Protein AF-A0A4S4KFR0-F1 (afdb_monomer_lite)

Foldseek 3Di:
DDDCDLLNQLLVCLVVVHQRPDPVNCQLQLVVVLPDPVSSVLSSVLVNCCCVVVVQDSVNCVVCSVVVNNLVVSCVSLVVDPPVPSDDSVVVCVVQVVSRDVVDDRDDPCRVLQVLLLVLCVLLPHDNPDGVVRSVVVLVPDDPLLNLLSVQSSQLSVLHGDDLVDPNCQQQQVLLDDPVCRSLSSVLVSVLPVQDHSVVCSVCQVVLNVQVSSVVSPNNVSCVVRPCSNVRSNCPPPDDQVLSVLSSVLRDPDPDDDPPVCVCQLFQVVLDPDVVLVVVSSVLLVQLVVLVVQNDSVVCSVCSQAQNNLVRSCVRRVCCVVPVPSNNSRRGHCPPPPDD

Radius of gyration: 22.17 Å; chains: 1; bounding box: 57×52×54 Å

Secondary structure (DSSP, 8-state):
-----HHHHHHHHHHHTS----HHHHHHTTTTTS-SHHHHHHHHHHHHIIIIIS---HHHHHHHHHTT-HHHHHHHHHHTS-GGGSTTHHHHHHH-GGGT-TTSPPPPHHHHHHHHHHHHHHHTT--TT--HHHHHHHHTTS-HHHHHHHHHHHHHHTT----TTSTTTTTTTGGGS-HHHHHHHHHHHHHHHTTS-HHHHHHHHHTT-HHHHHHHTT-HHHHHTSTTHHHHHTTTTT---HHHHHHHHHH-SSS-S---HHHHHHSSGGG-SSHHHHHHHHHHHHHHHH-TTT--HHHHHHHHHTT-HHHHHHHH-GGGGGSHHHHHHHT--SPSPPP-

Sequence (340 aa):
MHRVSQAHHLTRAVYRDLLPQDQQTLSDYGFTKALTAENQGKLFGLYVGLIKFHDIKPHILHEWRIDGTLVRHIKETYEAIPEGSRGGYYPWFLENQYVLDSSLKPPSPEDYIDTHQRRAWTFIGGSETDTVERIIAQVKTWPENKARCYELYGLLLARWHPSPEHDLWLPFGFCVTSEVSEKRLGGLYMNLIRKCTFEEFHTAFEESKLIALMDSKGFRQERLGFSDLESVLKTSPHRRFSVWILKQLVYSEERGPGRTRSVFADYGFMNCADEMERADLKRVYKEYFETWSLGEPLKLHEACIKGKIYEHVSGVVKRLKKDVNKYKRLMKNMYPLPDL

Structure (mmCIF, N/CA/C/O backbone):
data_AF-A0A4S4KFR0-F1
#
_entry.id   AF-A0A4S4KFR0-F1
#
loop_
_atom_site.group_PDB
_atom_site.id
_atom_site.type_symbol
_atom_site.label_atom_id
_atom_site.label_alt_id
_atom_site.label_comp_id
_atom_site.label_asym_id
_atom_site.label_entity_id
_atom_site.label_seq_id
_atom_site.pdbx_PDB_ins_code
_atom_site.Cartn_x
_atom_site.Cartn_y
_atom_site.Cartn_z
_atom_site.occupancy
_atom_site.B_iso_or_equiv
_atom_site.auth_seq_id
_atom_site.auth_comp_id
_atom_site.auth_asym_id
_atom_site.auth_atom_id
_atom_site.pdbx_PDB_model_num
ATOM 1 N N . MET A 1 1 ? 20.665 -26.688 30.083 1.00 33.97 1 MET A N 1
ATOM 2 C CA . MET A 1 1 ? 20.546 -25.229 29.868 1.00 33.97 1 MET A CA 1
ATOM 3 C C . MET A 1 1 ? 20.610 -24.990 28.359 1.00 33.97 1 MET A C 1
ATOM 5 O O . MET A 1 1 ? 21.699 -24.928 27.807 1.00 33.97 1 MET A O 1
ATOM 9 N N . HIS A 1 2 ? 19.474 -25.021 27.651 1.00 40.97 2 HIS A N 1
ATOM 10 C CA . HIS A 1 2 ? 19.477 -24.849 26.192 1.00 40.97 2 HIS A CA 1
ATOM 11 C C . HIS A 1 2 ? 19.793 -23.387 25.865 1.00 40.97 2 HIS A C 1
ATOM 13 O O . HIS A 1 2 ? 19.013 -22.501 26.207 1.00 40.97 2 HIS A O 1
ATOM 19 N N . ARG A 1 3 ? 20.952 -23.126 25.244 1.00 48.72 3 ARG A N 1
ATOM 20 C CA . ARG A 1 3 ? 21.248 -21.815 24.655 1.00 48.72 3 ARG A CA 1
ATOM 21 C C . ARG A 1 3 ? 20.162 -21.519 23.622 1.00 48.72 3 ARG A C 1
ATOM 23 O O . ARG A 1 3 ? 20.026 -22.250 22.646 1.00 48.72 3 ARG A O 1
ATOM 30 N N . VAL A 1 4 ? 19.381 -20.472 23.865 1.00 61.59 4 VAL A N 1
ATOM 31 C CA . VAL A 1 4 ? 18.446 -19.919 22.883 1.00 61.59 4 VAL A CA 1
ATOM 32 C C . VAL A 1 4 ? 19.291 -19.447 21.699 1.00 61.59 4 VAL A C 1
ATOM 34 O O . VAL A 1 4 ? 20.153 -18.592 21.871 1.00 61.59 4 VAL A O 1
ATOM 37 N N . SER A 1 5 ? 19.127 -20.070 20.530 1.00 75.81 5 SER A N 1
ATOM 38 C CA . SER A 1 5 ? 19.869 -19.679 19.323 1.00 75.81 5 SER A CA 1
ATOM 39 C C . SER A 1 5 ? 19.197 -18.494 18.626 1.00 75.81 5 SER A C 1
ATOM 41 O O . SER A 1 5 ? 18.010 -18.238 18.829 1.00 75.81 5 SER A O 1
ATOM 43 N N . GLN A 1 6 ? 19.909 -17.823 17.722 1.00 83.19 6 GLN A N 1
ATOM 44 C CA . GLN A 1 6 ? 19.360 -16.673 16.985 1.00 83.19 6 GLN A CA 1
ATOM 45 C C . GLN A 1 6 ? 18.187 -17.057 16.074 1.00 83.19 6 GLN A C 1
ATOM 47 O O . GLN A 1 6 ? 17.267 -16.272 15.854 1.00 83.19 6 GLN A O 1
ATOM 52 N N . ALA A 1 7 ? 18.117 -18.327 15.661 1.00 86.44 7 ALA A N 1
ATOM 53 C CA . ALA A 1 7 ? 16.936 -18.872 14.995 1.00 86.44 7 ALA A CA 1
ATOM 54 C C . ALA A 1 7 ? 15.679 -18.842 15.882 1.00 86.44 7 ALA A C 1
ATOM 56 O O . ALA A 1 7 ? 14.571 -18.668 15.378 1.00 86.44 7 ALA A O 1
ATOM 57 N N . HIS A 1 8 ? 15.822 -19.004 17.204 1.00 88.62 8 HIS A N 1
ATOM 58 C CA . HIS A 1 8 ? 14.694 -18.925 18.136 1.00 88.62 8 HIS A CA 1
ATOM 59 C C . HIS A 1 8 ? 14.193 -17.485 18.280 1.00 88.62 8 HIS A C 1
ATOM 61 O O . HIS A 1 8 ? 12.986 -17.275 18.392 1.00 88.62 8 HIS A O 1
ATOM 67 N N . HIS A 1 9 ? 15.091 -16.497 18.233 1.00 87.56 9 HIS A N 1
ATOM 68 C CA . HIS A 1 9 ? 14.719 -15.083 18.201 1.00 87.56 9 HIS A CA 1
ATOM 69 C C . HIS A 1 9 ? 13.944 -14.740 16.924 1.00 87.56 9 HIS A C 1
ATOM 71 O O . HIS A 1 9 ? 12.863 -14.158 17.020 1.00 87.56 9 HIS A O 1
ATOM 77 N N . LEU A 1 10 ? 14.424 -15.189 15.758 1.00 92.12 10 LEU A N 1
ATOM 78 C CA . LEU A 1 10 ? 13.710 -15.043 14.485 1.00 92.12 10 LEU A CA 1
ATOM 79 C C . LEU A 1 10 ? 12.349 -15.749 14.505 1.00 92.12 10 LEU A C 1
ATOM 81 O O . LEU A 1 10 ? 11.333 -15.152 14.167 1.00 92.12 10 LEU A O 1
ATOM 85 N N . THR A 1 11 ? 12.299 -16.993 14.980 1.00 91.75 11 THR A N 1
ATOM 86 C CA . THR A 1 11 ? 11.051 -17.766 15.080 1.00 91.75 11 THR A CA 1
ATOM 87 C C . THR A 1 11 ? 10.037 -17.075 15.988 1.00 91.75 11 THR A C 1
ATOM 89 O O . THR A 1 11 ? 8.861 -16.957 15.649 1.00 91.75 11 THR A O 1
ATOM 92 N N . ARG A 1 12 ? 10.483 -16.547 17.133 1.00 89.00 12 ARG A N 1
ATOM 93 C CA . ARG A 1 12 ? 9.633 -15.764 18.034 1.00 89.00 12 ARG A CA 1
ATOM 94 C C . ARG A 1 12 ? 9.117 -14.487 17.368 1.00 89.00 12 ARG A C 1
ATOM 96 O O . ARG A 1 12 ? 7.964 -14.135 17.603 1.00 89.00 12 ARG A O 1
ATOM 103 N N . ALA A 1 13 ? 9.949 -13.802 16.587 1.00 82.44 13 ALA A N 1
ATOM 104 C CA . ALA A 1 13 ? 9.565 -12.616 15.825 1.00 82.44 13 ALA A CA 1
ATOM 105 C C . ALA A 1 13 ? 8.480 -12.966 14.787 1.00 82.44 13 ALA A C 1
ATOM 107 O O . ALA A 1 13 ? 7.400 -12.380 14.800 1.00 82.44 13 ALA A O 1
ATOM 108 N N . VAL A 1 14 ? 8.689 -14.048 14.028 1.00 89.12 14 VAL A N 1
ATOM 109 C CA . VAL A 1 14 ? 7.722 -14.616 13.076 1.00 89.12 14 VAL A CA 1
ATOM 110 C C . VAL A 1 14 ? 6.375 -14.922 13.734 1.00 89.12 14 VAL A C 1
ATOM 112 O O . VAL A 1 14 ? 5.336 -14.480 13.245 1.00 89.12 14 VAL A O 1
ATOM 115 N N . TYR A 1 15 ? 6.344 -15.629 14.868 1.00 85.38 15 TYR A N 1
ATOM 116 C CA . TYR A 1 15 ? 5.082 -15.928 15.563 1.00 85.38 15 TYR A CA 1
ATOM 117 C C . TYR A 1 15 ? 4.386 -14.695 16.144 1.00 85.38 15 TYR A C 1
ATOM 119 O O . TYR A 1 15 ? 3.170 -14.715 16.317 1.00 85.38 15 TYR A O 1
ATOM 127 N N . ARG A 1 16 ? 5.137 -13.630 16.433 1.00 79.69 16 ARG A N 1
ATOM 128 C CA . ARG A 1 16 ? 4.598 -12.352 16.914 1.00 79.69 16 ARG A CA 1
ATOM 129 C C . ARG A 1 16 ? 4.199 -11.397 15.800 1.00 79.69 16 ARG A C 1
ATOM 131 O O . ARG A 1 16 ? 3.616 -10.371 16.130 1.00 79.69 16 ARG A O 1
ATOM 138 N N . ASP A 1 17 ? 4.490 -11.746 14.549 1.00 79.62 17 ASP A N 1
ATOM 139 C CA . ASP A 1 17 ? 4.227 -10.897 13.389 1.00 79.62 17 ASP A CA 1
ATOM 140 C C . ASP A 1 17 ? 4.907 -9.523 13.524 1.00 79.62 17 ASP A C 1
ATOM 142 O O . ASP A 1 17 ? 4.283 -8.477 13.386 1.00 79.62 17 ASP A O 1
ATOM 146 N N . LEU A 1 18 ?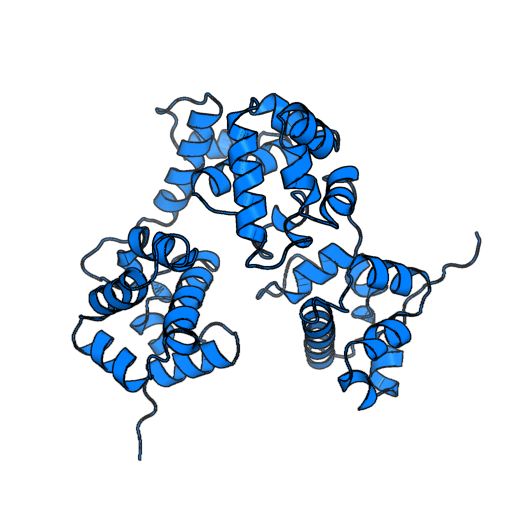 6.182 -9.547 13.921 1.00 78.31 18 LEU A N 1
ATOM 147 C CA . LEU A 1 18 ? 7.028 -8.368 14.098 1.00 78.31 18 LEU A CA 1
ATOM 148 C C . LEU A 1 18 ? 8.427 -8.672 13.573 1.00 78.31 18 LEU A C 1
ATOM 150 O O . LEU A 1 18 ? 8.929 -9.774 13.815 1.00 78.31 18 LEU A O 1
ATOM 154 N N . LEU A 1 19 ? 9.090 -7.689 12.959 1.00 76.25 19 LEU A N 1
ATOM 155 C CA . LEU A 1 19 ? 10.503 -7.806 12.600 1.00 76.25 19 LEU A CA 1
ATOM 156 C C . LEU A 1 19 ? 11.384 -8.164 13.819 1.00 76.25 19 LEU A C 1
ATOM 158 O O . LEU A 1 19 ? 11.122 -7.725 14.950 1.00 76.25 19 LEU A O 1
ATOM 162 N N . PRO A 1 20 ? 12.443 -8.976 13.628 1.00 84.19 20 PRO A N 1
ATOM 163 C CA . PRO A 1 20 ? 13.379 -9.295 14.699 1.00 84.19 20 PRO A CA 1
ATOM 164 C C . PRO A 1 20 ? 14.128 -8.038 15.162 1.00 84.19 20 PRO A C 1
ATOM 166 O O . PRO A 1 20 ? 14.566 -7.228 14.358 1.00 84.19 20 PRO A O 1
ATOM 169 N N . GLN A 1 21 ? 14.302 -7.893 16.476 1.00 80.62 21 GLN A N 1
ATOM 170 C CA . GLN A 1 21 ? 15.013 -6.752 17.080 1.00 80.62 21 GLN A CA 1
ATOM 171 C C . GLN A 1 21 ? 16.427 -7.110 17.556 1.00 80.62 21 GLN A C 1
ATOM 173 O O . GLN A 1 21 ? 17.217 -6.231 17.884 1.00 80.62 21 GLN A O 1
ATOM 178 N N . ASP A 1 22 ? 16.738 -8.404 17.643 1.00 85.06 22 ASP A N 1
ATOM 179 C CA . ASP A 1 22 ? 18.047 -8.871 18.086 1.00 85.06 22 ASP A CA 1
ATOM 180 C C . ASP A 1 22 ? 19.095 -8.641 16.989 1.00 85.06 22 ASP A C 1
ATOM 182 O O . ASP A 1 22 ? 18.954 -9.137 15.870 1.00 85.06 22 ASP A O 1
ATOM 186 N N . GLN A 1 23 ? 20.158 -7.904 17.317 1.00 79.75 23 GLN A N 1
ATOM 187 C CA . GLN A 1 23 ? 21.152 -7.456 16.339 1.00 79.75 23 GLN A CA 1
ATOM 188 C C . GLN A 1 23 ? 21.903 -8.619 15.682 1.00 79.75 23 GLN A C 1
ATOM 190 O O . GLN A 1 23 ? 22.207 -8.573 14.488 1.00 79.75 23 GLN A O 1
ATOM 195 N N . GLN A 1 24 ? 22.183 -9.679 16.444 1.00 85.75 24 GLN A N 1
ATOM 196 C CA . GLN A 1 24 ? 22.861 -10.851 15.905 1.00 85.75 24 GLN A CA 1
ATOM 197 C C . GLN A 1 24 ? 21.935 -11.621 14.961 1.00 85.75 24 GLN A C 1
ATOM 199 O O . GLN A 1 24 ? 22.364 -12.026 13.889 1.00 85.75 24 GLN A O 1
ATOM 204 N N . THR A 1 25 ? 20.655 -11.753 15.311 1.00 90.12 25 THR A N 1
ATOM 205 C CA . THR A 1 25 ? 19.617 -12.339 14.453 1.00 90.12 25 THR A CA 1
ATOM 206 C C . THR A 1 25 ? 19.460 -11.555 13.153 1.00 90.12 25 THR A C 1
ATOM 208 O O . THR A 1 25 ? 19.415 -12.155 12.081 1.00 90.12 25 THR A O 1
ATOM 211 N N . LEU A 1 26 ? 19.423 -10.221 13.233 1.00 84.38 26 LEU A N 1
ATOM 212 C CA . LEU A 1 26 ? 19.351 -9.349 12.061 1.00 84.38 26 LEU A CA 1
ATOM 213 C C . LEU A 1 26 ? 20.538 -9.578 11.114 1.00 84.38 26 LEU A C 1
ATOM 215 O O . LEU A 1 26 ? 20.356 -9.656 9.901 1.00 84.38 26 LEU A O 1
ATOM 219 N N . SER A 1 27 ? 21.745 -9.718 11.663 1.00 86.88 27 SER A N 1
ATOM 220 C CA . SER A 1 27 ? 22.955 -9.978 10.879 1.00 86.88 27 SER A CA 1
ATOM 221 C C . SER A 1 27 ? 22.984 -11.394 10.294 1.00 86.88 27 SER A C 1
ATOM 223 O O . SER A 1 27 ? 23.152 -11.575 9.089 1.00 86.88 27 SER A O 1
ATOM 225 N N . ASP A 1 28 ? 22.764 -12.406 11.138 1.00 90.44 28 ASP A N 1
ATOM 226 C CA . ASP A 1 28 ? 22.909 -13.823 10.793 1.00 90.44 28 ASP A CA 1
ATOM 227 C C . ASP A 1 28 ? 21.919 -14.296 9.732 1.00 90.44 28 ASP A C 1
ATOM 229 O O . ASP A 1 28 ? 22.232 -15.226 8.990 1.00 90.44 28 ASP A O 1
ATOM 233 N N . TYR A 1 29 ? 20.745 -13.665 9.677 1.00 93.69 29 TYR A N 1
ATOM 234 C CA . TYR A 1 29 ? 19.660 -14.015 8.764 1.00 93.69 29 TYR A CA 1
ATOM 235 C C . TYR A 1 29 ? 19.428 -12.970 7.672 1.00 93.69 29 TYR A C 1
ATOM 237 O O . TYR A 1 29 ? 18.390 -13.010 7.017 1.00 93.69 29 TYR A O 1
ATOM 245 N N . GLY A 1 30 ? 20.391 -12.071 7.446 1.00 90.88 30 GLY A N 1
ATOM 246 C CA . GLY A 1 30 ? 20.455 -11.238 6.243 1.00 90.88 30 GLY A CA 1
ATOM 247 C C . GLY A 1 30 ? 19.675 -9.927 6.273 1.00 90.88 30 GLY A C 1
ATOM 248 O O . GLY A 1 30 ? 19.715 -9.181 5.298 1.00 90.88 30 GLY A O 1
ATOM 249 N N . PHE A 1 31 ? 19.005 -9.591 7.376 1.00 85.62 31 PHE A N 1
ATOM 250 C CA . PHE A 1 31 ? 18.229 -8.350 7.491 1.00 85.62 31 PHE A CA 1
ATOM 251 C C . PHE A 1 31 ? 19.104 -7.097 7.428 1.00 85.62 31 PHE A C 1
ATOM 253 O O . PHE A 1 31 ? 18.686 -6.088 6.871 1.00 85.62 31 PHE A O 1
ATOM 260 N N . THR A 1 32 ? 20.341 -7.157 7.931 1.00 83.75 32 THR A N 1
ATOM 261 C CA . THR A 1 32 ? 21.300 -6.045 7.793 1.00 83.75 32 THR A CA 1
ATOM 262 C C . THR A 1 32 ? 21.734 -5.818 6.345 1.00 83.75 32 THR A C 1
ATOM 264 O O . THR A 1 32 ? 22.078 -4.698 5.978 1.00 83.75 32 THR A O 1
ATOM 267 N N . LYS A 1 33 ? 21.704 -6.867 5.515 1.00 84.00 33 LYS A N 1
ATOM 268 C CA . LYS A 1 33 ? 22.015 -6.807 4.080 1.00 84.00 33 LYS A CA 1
ATOM 269 C C . LYS A 1 33 ? 20.786 -6.493 3.225 1.00 84.00 33 LYS A C 1
ATOM 271 O O . LYS A 1 33 ? 20.928 -6.116 2.067 1.00 84.00 33 LYS A O 1
ATOM 276 N N . ALA A 1 34 ? 19.585 -6.627 3.779 1.00 80.88 34 ALA A N 1
ATOM 277 C CA . ALA A 1 34 ? 18.342 -6.181 3.172 1.00 80.88 34 ALA A CA 1
ATOM 278 C C . ALA A 1 34 ? 18.211 -4.657 3.365 1.00 80.88 34 ALA A C 1
ATOM 280 O O . ALA A 1 34 ? 17.591 -4.179 4.304 1.00 80.88 34 ALA A O 1
ATOM 281 N N . LEU A 1 35 ? 18.867 -3.901 2.484 1.00 71.06 35 LEU A N 1
ATOM 282 C CA . LEU A 1 35 ? 19.205 -2.469 2.592 1.00 71.06 35 LEU A CA 1
ATOM 283 C C . LEU A 1 35 ? 18.053 -1.483 2.884 1.00 71.06 35 LEU A C 1
ATOM 285 O O . LEU A 1 35 ? 18.318 -0.333 3.223 1.00 71.06 35 LEU A O 1
ATOM 289 N N . THR A 1 36 ? 16.792 -1.892 2.737 1.00 67.19 36 THR A N 1
ATOM 290 C CA . THR A 1 36 ? 15.606 -1.047 2.950 1.00 67.19 36 THR A CA 1
ATOM 291 C C . THR A 1 36 ? 14.627 -1.735 3.897 1.00 67.19 36 THR A C 1
ATOM 293 O O . THR A 1 36 ? 14.580 -2.965 3.950 1.00 67.19 36 THR A O 1
ATOM 296 N N . ALA A 1 37 ? 13.801 -0.962 4.611 1.00 63.34 37 ALA A N 1
ATOM 297 C CA . ALA A 1 37 ? 12.739 -1.511 5.464 1.00 63.34 37 ALA A CA 1
ATOM 298 C C . ALA A 1 37 ? 11.798 -2.444 4.677 1.00 63.34 37 ALA A C 1
ATOM 300 O O . ALA A 1 37 ? 11.399 -3.501 5.160 1.00 63.34 37 ALA A O 1
ATOM 301 N N . GLU A 1 38 ? 11.527 -2.109 3.414 1.00 65.88 38 GLU A N 1
ATOM 302 C CA . GLU A 1 38 ? 10.761 -2.957 2.503 1.00 65.88 38 GLU A CA 1
ATOM 303 C C . GLU A 1 38 ? 11.454 -4.306 2.235 1.00 65.88 38 GLU A C 1
ATOM 305 O O . GLU A 1 38 ? 10.825 -5.359 2.348 1.00 65.88 38 GLU A O 1
ATOM 310 N N . ASN A 1 39 ? 12.752 -4.303 1.913 1.00 77.06 39 ASN A N 1
ATOM 311 C CA . ASN A 1 39 ? 13.518 -5.531 1.689 1.00 77.06 39 ASN A CA 1
ATOM 312 C C . ASN A 1 39 ? 13.616 -6.374 2.970 1.00 77.06 39 ASN A C 1
ATOM 314 O O . ASN A 1 39 ? 13.563 -7.602 2.901 1.00 77.06 39 ASN A O 1
ATOM 318 N N . GLN A 1 40 ? 13.704 -5.736 4.141 1.00 82.62 40 GLN A N 1
ATOM 319 C CA . GLN A 1 40 ? 13.628 -6.426 5.432 1.00 82.62 40 GLN A CA 1
ATOM 320 C C . GLN A 1 40 ? 12.264 -7.090 5.625 1.00 82.62 40 GLN A C 1
ATOM 322 O O . GLN A 1 40 ? 12.214 -8.255 6.016 1.00 82.62 40 GLN A O 1
ATOM 327 N N . GLY A 1 41 ? 11.171 -6.403 5.283 1.00 77.50 41 GLY A N 1
ATOM 328 C CA . GLY A 1 41 ? 9.820 -6.964 5.296 1.00 77.50 41 GLY A CA 1
ATOM 329 C C . GLY A 1 41 ? 9.654 -8.150 4.338 1.00 77.50 41 GLY A C 1
ATOM 330 O O . GLY A 1 41 ? 9.090 -9.175 4.715 1.00 77.50 41 GLY A O 1
ATOM 331 N N . LYS A 1 42 ? 10.212 -8.078 3.122 1.00 81.88 42 LYS A N 1
ATOM 332 C CA . LYS A 1 42 ? 10.172 -9.192 2.152 1.00 81.88 42 LYS A CA 1
ATOM 333 C C . LYS A 1 42 ? 10.966 -10.404 2.621 1.00 81.88 42 LYS A C 1
ATOM 335 O O . LYS A 1 42 ? 10.480 -11.533 2.528 1.00 81.88 42 LYS A O 1
ATOM 340 N N . LEU A 1 43 ? 12.153 -10.171 3.176 1.00 92.69 43 LEU A N 1
ATOM 341 C CA . LEU A 1 43 ? 12.959 -11.215 3.797 1.00 92.69 43 LEU A CA 1
ATOM 342 C C . LEU A 1 43 ? 12.244 -11.824 5.011 1.00 92.69 43 LEU A C 1
ATOM 344 O O . LEU A 1 43 ? 12.259 -13.040 5.194 1.00 92.69 43 LEU A O 1
ATOM 348 N N . PHE A 1 44 ? 11.550 -11.008 5.806 1.00 90.44 44 PH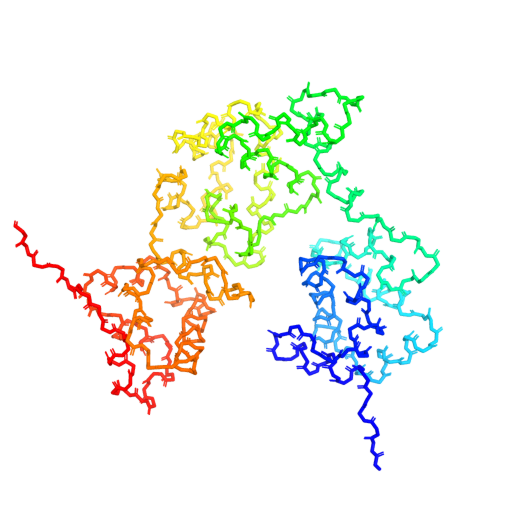E A N 1
ATOM 349 C CA . PHE A 1 44 ? 10.722 -11.492 6.905 1.00 90.44 44 PHE A CA 1
ATOM 350 C C . PHE A 1 44 ? 9.576 -12.374 6.410 1.00 90.44 44 PHE A C 1
ATOM 352 O O . PHE A 1 44 ? 9.406 -13.477 6.923 1.00 90.44 44 PHE A O 1
ATOM 359 N N . GLY A 1 45 ? 8.845 -11.947 5.376 1.00 82.50 45 GLY A N 1
ATOM 360 C CA . GLY A 1 45 ? 7.778 -12.731 4.749 1.00 82.50 45 GLY A CA 1
ATOM 361 C C . GLY A 1 45 ? 8.256 -14.091 4.227 1.00 82.50 45 GLY A C 1
ATOM 362 O O . GLY A 1 45 ? 7.560 -15.098 4.379 1.00 82.50 45 GLY A O 1
ATOM 363 N N . LEU A 1 46 ? 9.481 -14.158 3.693 1.00 91.88 46 LEU A N 1
ATOM 364 C CA . LEU A 1 46 ? 10.135 -15.418 3.323 1.00 91.88 46 LEU A CA 1
ATOM 365 C C . LEU A 1 46 ? 10.328 -16.334 4.547 1.00 91.88 46 LEU A C 1
ATOM 367 O O . LEU A 1 46 ? 9.950 -17.505 4.521 1.00 91.88 46 LEU A O 1
ATOM 371 N N . TYR A 1 47 ? 10.851 -15.806 5.657 1.00 95.38 47 TYR A N 1
ATOM 372 C CA . TYR A 1 47 ? 11.012 -16.586 6.890 1.00 95.38 47 TYR A CA 1
ATOM 373 C C . TYR A 1 47 ? 9.682 -16.983 7.536 1.00 95.38 47 TYR A C 1
ATOM 375 O O . TYR A 1 47 ? 9.580 -18.082 8.082 1.00 95.38 47 TYR A O 1
ATOM 383 N N . VAL A 1 48 ? 8.649 -16.140 7.443 1.00 86.62 48 VAL A N 1
ATOM 384 C CA . VAL A 1 48 ? 7.281 -16.486 7.850 1.00 86.62 48 VAL A CA 1
ATOM 385 C C . VAL A 1 48 ? 6.794 -17.709 7.069 1.00 86.62 48 VAL A C 1
ATOM 387 O O . VAL A 1 48 ? 6.284 -18.647 7.681 1.00 86.62 48 VAL A O 1
ATOM 390 N N . GLY A 1 49 ? 7.009 -17.733 5.750 1.00 84.38 49 GLY A N 1
ATOM 391 C CA . GLY A 1 49 ? 6.742 -18.885 4.886 1.00 84.38 49 GLY A CA 1
ATOM 392 C C . GLY A 1 49 ? 7.405 -20.167 5.386 1.00 84.38 49 GLY A C 1
ATOM 393 O O . GLY A 1 49 ? 6.723 -21.143 5.699 1.00 84.38 49 GLY A O 1
ATOM 394 N N . LEU A 1 50 ? 8.729 -20.146 5.534 1.00 94.06 50 LEU A N 1
ATOM 395 C CA . LEU A 1 50 ? 9.509 -21.307 5.979 1.00 94.06 50 LEU A CA 1
ATOM 396 C C . LEU A 1 50 ? 9.064 -21.822 7.355 1.00 94.06 50 LEU A C 1
ATOM 398 O O . LEU A 1 50 ? 8.846 -23.016 7.540 1.00 94.06 50 LEU A O 1
ATOM 402 N N . ILE A 1 51 ? 8.914 -20.925 8.329 1.00 94.12 51 ILE A N 1
ATOM 403 C CA . ILE A 1 51 ? 8.708 -21.304 9.730 1.00 94.12 51 ILE A CA 1
ATOM 404 C C . ILE A 1 51 ? 7.246 -21.652 10.022 1.00 94.12 51 ILE A C 1
ATOM 406 O O . ILE A 1 51 ? 6.990 -22.637 10.709 1.00 94.12 51 ILE A O 1
ATOM 410 N N . LYS A 1 52 ? 6.277 -20.855 9.546 1.00 86.31 52 LYS A N 1
ATOM 411 C CA . LYS A 1 52 ? 4.853 -21.091 9.850 1.00 86.31 52 LYS A CA 1
ATOM 412 C C . LYS A 1 52 ? 4.197 -22.064 8.884 1.00 86.31 52 LYS A C 1
ATOM 414 O O . LYS A 1 52 ? 3.376 -22.864 9.315 1.00 86.31 52 LYS A O 1
ATOM 419 N N . PHE A 1 53 ? 4.508 -21.968 7.592 1.00 79.50 53 PHE A N 1
ATOM 420 C CA . PHE A 1 53 ? 3.779 -22.708 6.559 1.00 79.50 53 PHE A CA 1
ATOM 421 C C . PHE A 1 53 ? 4.487 -23.998 6.139 1.00 79.50 53 PHE A C 1
ATOM 423 O O . PHE A 1 53 ? 3.812 -24.963 5.793 1.00 79.50 53 PHE A O 1
ATOM 430 N N . HIS A 1 54 ? 5.818 -24.046 6.235 1.00 88.62 54 HIS A N 1
ATOM 431 C CA . HIS A 1 54 ? 6.614 -25.256 5.981 1.00 88.62 54 HIS A CA 1
ATOM 432 C C . HIS A 1 54 ? 7.154 -25.920 7.256 1.00 88.62 54 HIS A C 1
ATOM 434 O O . HIS A 1 54 ? 7.917 -26.877 7.173 1.00 88.62 54 HIS A O 1
ATOM 440 N N . ASP A 1 55 ? 6.741 -25.427 8.427 1.00 90.19 55 ASP A N 1
ATOM 441 C CA . ASP A 1 55 ? 7.067 -25.960 9.756 1.00 90.19 55 ASP A CA 1
ATOM 442 C C . ASP A 1 55 ? 8.573 -26.180 10.018 1.00 90.19 55 ASP A C 1
ATOM 444 O O . ASP A 1 55 ? 8.976 -27.041 10.810 1.00 90.19 55 ASP A O 1
ATOM 448 N N . ILE A 1 56 ? 9.432 -25.379 9.374 1.00 94.88 56 ILE A N 1
ATOM 449 C CA . ILE A 1 56 ? 10.878 -25.451 9.580 1.00 94.88 56 ILE A CA 1
ATOM 450 C C . ILE A 1 56 ? 11.207 -24.998 11.003 1.00 94.88 56 ILE A C 1
ATOM 452 O O . ILE A 1 56 ? 10.968 -23.856 11.406 1.00 94.88 56 ILE A O 1
ATOM 456 N N . LYS A 1 57 ? 11.776 -25.918 11.788 1.00 93.12 57 LYS A N 1
ATOM 457 C CA . LYS A 1 57 ? 12.086 -25.688 13.202 1.00 93.12 57 LYS A CA 1
ATOM 458 C C . LYS A 1 57 ? 13.328 -24.799 13.371 1.00 93.12 57 LYS A C 1
ATOM 460 O O . LYS A 1 57 ? 14.248 -24.872 12.557 1.00 93.12 57 LYS A O 1
ATOM 465 N N . PRO A 1 58 ? 13.433 -24.041 14.483 1.00 92.38 58 PRO A N 1
ATOM 466 C CA . PRO A 1 58 ? 14.571 -23.152 14.730 1.00 92.38 58 PRO A CA 1
ATOM 467 C C . PRO A 1 58 ? 15.939 -23.845 14.668 1.00 92.38 58 PRO A C 1
ATOM 469 O O . PRO A 1 58 ? 16.904 -23.255 14.197 1.00 92.38 58 PRO A O 1
ATOM 472 N N . HIS A 1 59 ? 16.049 -25.083 15.160 1.00 92.00 59 HIS A N 1
ATOM 473 C CA . HIS A 1 59 ? 17.327 -25.801 15.161 1.00 92.00 59 HIS A CA 1
ATOM 474 C C . HIS A 1 59 ? 17.770 -26.195 13.744 1.00 92.00 59 HIS A C 1
ATOM 476 O O . HIS A 1 59 ? 18.941 -26.026 13.434 1.00 92.00 59 HIS A O 1
ATOM 482 N N . ILE A 1 60 ? 16.832 -26.603 12.880 1.00 94.50 60 ILE A N 1
ATOM 483 C CA . ILE A 1 60 ? 17.084 -26.915 11.463 1.00 94.50 60 ILE A CA 1
ATOM 484 C C . ILE A 1 60 ? 17.530 -25.652 10.724 1.00 94.50 60 ILE A C 1
ATOM 486 O O . ILE A 1 60 ? 18.547 -25.644 10.041 1.00 94.50 60 ILE A O 1
ATOM 490 N N . LEU A 1 61 ? 16.804 -24.546 10.915 1.00 93.94 61 LEU A N 1
ATOM 491 C CA . LEU A 1 61 ? 17.149 -23.269 10.287 1.00 93.94 61 LEU A CA 1
ATOM 492 C C . LEU A 1 61 ? 18.542 -22.777 10.718 1.00 93.94 61 LEU A C 1
ATOM 494 O O . LEU A 1 61 ? 19.290 -22.219 9.915 1.00 93.94 61 LEU A O 1
ATOM 498 N N . HIS A 1 62 ? 18.893 -22.996 11.988 1.00 93.69 62 HIS A N 1
ATOM 499 C CA . HIS A 1 62 ? 20.216 -22.679 12.510 1.00 93.69 62 HIS A CA 1
ATOM 500 C C . HIS A 1 62 ? 21.311 -23.548 11.880 1.00 93.69 62 HIS A C 1
ATOM 502 O O . HIS A 1 62 ? 22.336 -23.005 11.478 1.00 93.69 62 HIS A O 1
ATOM 508 N N . GLU A 1 63 ? 21.085 -24.857 11.775 1.00 94.19 63 GLU A N 1
ATOM 509 C CA . GLU A 1 63 ? 21.995 -25.816 11.137 1.00 94.19 63 GLU A CA 1
ATOM 510 C C . GLU A 1 63 ? 22.267 -25.426 9.681 1.00 94.19 63 GLU A C 1
ATOM 512 O O . GLU A 1 63 ? 23.417 -25.197 9.313 1.00 94.19 63 GLU A O 1
ATOM 517 N N . TRP A 1 64 ? 21.217 -25.158 8.897 1.00 95.12 64 TRP A N 1
ATOM 518 C CA . TRP A 1 64 ? 21.351 -24.688 7.514 1.00 95.12 64 TRP A CA 1
ATOM 519 C C . TRP A 1 64 ? 22.224 -23.435 7.382 1.00 95.12 64 TRP A C 1
ATOM 521 O O . TRP A 1 64 ? 22.998 -23.298 6.432 1.00 95.12 64 TRP A O 1
ATOM 531 N N . ARG A 1 65 ? 22.104 -22.494 8.326 1.00 93.50 65 ARG A N 1
ATOM 532 C CA . ARG A 1 65 ? 22.926 -21.277 8.348 1.00 93.50 65 ARG A CA 1
ATOM 533 C C . ARG A 1 65 ? 24.380 -21.595 8.681 1.00 93.50 65 ARG A C 1
ATOM 535 O O . ARG A 1 65 ? 25.268 -21.039 8.041 1.00 93.50 65 ARG A O 1
ATOM 542 N N . ILE A 1 66 ? 24.633 -22.422 9.696 1.00 92.38 66 ILE A N 1
ATOM 543 C CA . ILE A 1 66 ? 25.993 -22.781 10.131 1.00 92.38 66 ILE A CA 1
ATOM 544 C C . ILE A 1 66 ? 26.733 -23.558 9.039 1.00 92.38 66 ILE A C 1
ATOM 546 O O . ILE A 1 66 ? 27.898 -23.264 8.785 1.00 92.38 66 ILE A O 1
ATOM 550 N N . ASP A 1 67 ? 26.033 -24.442 8.335 1.00 92.81 67 ASP A N 1
ATOM 551 C CA . ASP A 1 67 ? 26.598 -25.262 7.262 1.00 92.81 67 ASP A CA 1
ATOM 552 C C . ASP A 1 67 ? 26.749 -24.506 5.933 1.00 92.81 67 ASP A C 1
ATOM 554 O O . ASP A 1 67 ? 27.238 -25.057 4.948 1.00 92.81 67 ASP A O 1
ATOM 558 N N . GLY A 1 68 ? 26.292 -23.250 5.860 1.00 90.69 68 GLY A N 1
ATOM 559 C CA . GLY A 1 68 ? 26.296 -22.467 4.621 1.00 90.69 68 GLY A CA 1
ATOM 560 C C . GLY A 1 68 ? 25.335 -22.999 3.550 1.00 90.69 68 GLY A C 1
ATOM 561 O O . GLY A 1 68 ? 25.452 -22.643 2.381 1.00 90.69 68 GLY A O 1
ATOM 562 N N . THR A 1 69 ? 24.369 -23.841 3.925 1.00 95.19 69 THR A N 1
ATOM 563 C CA . THR A 1 69 ? 23.406 -24.484 3.014 1.00 95.19 69 THR A CA 1
ATOM 564 C C . THR A 1 69 ? 22.033 -23.804 2.996 1.00 95.19 69 THR A C 1
ATOM 566 O O . THR A 1 69 ? 21.142 -24.232 2.260 1.00 95.19 69 THR A O 1
ATOM 569 N N . LEU A 1 70 ? 21.866 -22.714 3.753 1.00 95.12 70 LEU A N 1
ATOM 570 C CA . LEU A 1 70 ? 20.610 -21.978 3.918 1.00 95.12 70 LEU A CA 1
ATOM 571 C C . LEU A 1 70 ? 19.938 -21.606 2.592 1.00 95.12 70 LEU A C 1
ATOM 573 O O . LEU A 1 70 ? 18.772 -21.929 2.394 1.00 95.12 70 LEU A O 1
ATOM 577 N N . VAL A 1 71 ? 20.664 -20.989 1.657 1.00 95.56 71 VAL A N 1
ATOM 578 C CA . VAL A 1 71 ? 20.108 -20.590 0.349 1.00 95.56 71 VAL A CA 1
ATOM 579 C C . VAL A 1 71 ? 19.583 -21.799 -0.427 1.00 95.56 71 VAL A C 1
ATOM 581 O O . VAL A 1 71 ? 18.470 -21.758 -0.950 1.00 95.56 71 VAL A O 1
ATOM 584 N N . ARG A 1 72 ? 20.355 -22.894 -0.464 1.00 96.56 72 ARG A N 1
ATOM 585 C CA . ARG A 1 72 ? 19.975 -24.131 -1.158 1.00 96.56 72 ARG A CA 1
ATOM 586 C C . ARG A 1 72 ? 18.682 -24.704 -0.580 1.00 96.56 72 ARG A C 1
ATOM 588 O O . ARG A 1 72 ? 17.747 -24.957 -1.332 1.00 96.56 72 ARG A O 1
ATOM 595 N N . HIS A 1 73 ? 18.603 -24.849 0.739 1.00 97.44 73 HIS A N 1
ATOM 596 C CA . HIS A 1 73 ? 17.427 -25.422 1.392 1.00 97.44 73 HIS A CA 1
ATOM 597 C C . HIS A 1 73 ? 16.180 -24.532 1.304 1.00 97.44 73 HIS A C 1
ATOM 599 O O . HIS A 1 73 ? 15.069 -25.048 1.165 1.00 97.44 73 HIS A O 1
ATOM 605 N N . ILE A 1 74 ? 16.337 -23.203 1.307 1.00 96.44 74 ILE A N 1
ATOM 606 C CA . ILE A 1 74 ? 15.228 -22.283 1.013 1.00 96.44 74 ILE A CA 1
ATOM 607 C C . ILE A 1 74 ? 14.687 -22.555 -0.393 1.00 96.44 74 ILE A C 1
ATOM 609 O O . ILE A 1 74 ? 13.479 -22.714 -0.562 1.00 96.44 74 ILE A O 1
ATOM 613 N N . LYS A 1 75 ? 15.568 -22.653 -1.396 1.00 96.31 75 LYS A N 1
ATOM 614 C CA . LYS A 1 75 ? 15.158 -22.944 -2.776 1.00 96.31 75 LYS A CA 1
ATOM 615 C C . LYS A 1 75 ? 14.450 -24.289 -2.883 1.00 96.31 75 LYS A C 1
ATOM 617 O O . LYS A 1 75 ? 13.342 -24.313 -3.392 1.00 96.31 75 LYS A O 1
ATOM 622 N N . GLU A 1 76 ? 15.008 -25.354 -2.316 1.00 96.44 76 GLU A N 1
ATOM 623 C CA . GLU A 1 76 ? 14.376 -26.681 -2.300 1.00 96.44 76 GLU A CA 1
ATOM 624 C C . GLU A 1 76 ? 12.972 -26.651 -1.676 1.00 96.44 76 GLU A C 1
ATOM 626 O O . GLU A 1 76 ? 12.033 -27.227 -2.227 1.00 96.44 76 GLU A O 1
ATOM 631 N N . THR A 1 77 ? 12.809 -25.932 -0.560 1.00 95.00 77 THR A N 1
ATOM 632 C CA . THR A 1 77 ? 11.521 -25.828 0.144 1.00 95.00 77 THR A CA 1
ATOM 633 C C . THR A 1 77 ? 10.457 -25.153 -0.723 1.00 95.00 77 THR A C 1
ATOM 635 O O . THR A 1 77 ? 9.332 -25.642 -0.819 1.00 95.00 77 THR A O 1
ATOM 638 N N . TYR A 1 78 ? 10.800 -24.042 -1.381 1.00 88.62 78 TYR A N 1
ATOM 639 C CA . TYR A 1 78 ? 9.853 -23.299 -2.214 1.00 88.62 78 TYR A CA 1
ATOM 640 C C . TYR A 1 78 ? 9.671 -23.901 -3.612 1.00 88.62 78 TYR A C 1
ATOM 642 O O . TYR A 1 78 ? 8.575 -23.839 -4.165 1.00 88.62 78 TYR A O 1
ATOM 650 N N . GLU A 1 79 ? 10.697 -24.513 -4.199 1.00 92.06 79 GLU A N 1
ATOM 651 C CA . GLU A 1 79 ? 10.612 -25.152 -5.517 1.00 92.06 79 GLU A CA 1
ATOM 652 C C . GLU A 1 79 ? 9.723 -26.401 -5.494 1.00 92.06 79 GLU A C 1
ATOM 654 O O . GLU A 1 79 ? 9.075 -26.696 -6.499 1.00 92.06 79 GLU A O 1
ATOM 659 N N . ALA A 1 80 ? 9.591 -27.063 -4.338 1.00 91.12 80 ALA A N 1
ATOM 660 C CA . ALA A 1 80 ? 8.629 -28.145 -4.127 1.00 91.12 80 ALA A CA 1
ATOM 661 C C . ALA A 1 80 ? 7.153 -27.696 -4.228 1.00 91.12 80 ALA A C 1
ATOM 663 O O . ALA A 1 80 ? 6.261 -28.525 -4.407 1.00 91.12 80 ALA A O 1
ATOM 664 N N . ILE A 1 81 ? 6.877 -26.392 -4.133 1.00 82.19 81 ILE A N 1
ATOM 665 C CA . ILE A 1 81 ? 5.537 -25.813 -4.288 1.00 82.19 81 ILE A CA 1
ATOM 666 C C . ILE A 1 81 ? 5.278 -25.544 -5.782 1.00 82.19 81 ILE A C 1
ATOM 668 O O . ILE A 1 81 ? 6.191 -25.084 -6.478 1.00 82.19 81 ILE A O 1
ATOM 672 N N . PRO A 1 82 ? 4.046 -25.740 -6.295 1.00 77.88 82 PRO A N 1
ATOM 673 C CA . PRO A 1 82 ? 3.676 -25.303 -7.640 1.00 77.88 82 PRO A CA 1
ATOM 674 C C . PRO A 1 82 ? 4.006 -23.826 -7.875 1.00 77.88 82 PRO A C 1
ATOM 676 O O . PRO A 1 82 ? 3.766 -22.990 -7.005 1.00 77.88 82 PRO A O 1
ATOM 679 N N . GLU A 1 83 ? 4.516 -23.492 -9.061 1.00 66.06 83 GLU A N 1
ATOM 680 C CA . GLU A 1 83 ? 5.052 -22.158 -9.376 1.00 66.06 83 GLU A CA 1
ATOM 681 C C . GLU A 1 83 ? 4.083 -21.013 -9.033 1.00 66.06 83 GLU A C 1
ATOM 683 O O . GLU A 1 83 ? 4.469 -20.049 -8.373 1.00 66.06 83 GLU A O 1
ATOM 688 N N . GLY A 1 84 ? 2.796 -21.165 -9.367 1.00 58.69 84 GLY A N 1
ATOM 689 C CA . GLY A 1 84 ? 1.751 -20.177 -9.069 1.00 58.69 84 GLY A CA 1
ATOM 690 C C . GLY A 1 84 ? 1.399 -20.010 -7.582 1.00 58.69 84 GLY A C 1
ATOM 691 O O . GLY A 1 84 ? 0.651 -19.100 -7.232 1.00 58.69 84 GLY A O 1
ATOM 692 N N . SER A 1 85 ? 1.927 -20.861 -6.699 1.00 61.28 85 SER A N 1
ATOM 693 C CA . SER A 1 85 ? 1.613 -20.898 -5.264 1.00 61.28 85 SER A CA 1
ATOM 694 C C . SER A 1 85 ? 2.814 -20.586 -4.361 1.00 61.28 85 SER A C 1
ATOM 696 O O . SER A 1 85 ? 2.667 -20.575 -3.143 1.00 61.28 85 SER A O 1
ATOM 698 N N . ARG A 1 86 ? 3.986 -20.264 -4.928 1.00 71.25 86 ARG A N 1
ATOM 699 C CA . ARG A 1 86 ? 5.230 -19.964 -4.180 1.00 71.25 86 ARG A CA 1
ATOM 700 C C . ARG A 1 86 ? 5.222 -18.631 -3.421 1.00 71.25 86 ARG A C 1
ATOM 702 O O . ARG A 1 86 ? 6.135 -18.343 -2.651 1.00 71.25 86 ARG A O 1
ATOM 709 N N . GLY A 1 87 ? 4.195 -17.805 -3.619 1.00 68.12 87 GLY A N 1
ATOM 710 C CA . GLY A 1 87 ? 4.114 -16.473 -3.023 1.00 68.12 87 GLY A CA 1
ATOM 711 C C . GLY A 1 87 ? 5.031 -15.449 -3.707 1.00 68.12 87 GLY A C 1
ATOM 712 O O . GLY A 1 87 ? 5.677 -15.736 -4.705 1.00 68.12 87 GLY A O 1
ATOM 713 N N . GLY A 1 88 ? 5.031 -14.211 -3.198 1.00 66.25 88 GLY A N 1
ATOM 714 C CA . GLY A 1 88 ? 5.779 -13.087 -3.796 1.00 66.25 88 GLY A CA 1
ATOM 715 C C . GLY A 1 88 ? 7.178 -12.898 -3.204 1.00 66.25 88 GLY A C 1
ATOM 716 O O . GLY A 1 88 ? 8.055 -12.341 -3.855 1.00 66.25 88 GLY A O 1
ATOM 717 N N . TYR A 1 89 ? 7.400 -13.409 -1.990 1.00 81.81 89 TYR A N 1
ATOM 718 C CA . TYR A 1 89 ? 8.671 -13.292 -1.276 1.00 81.81 89 TYR A CA 1
ATOM 719 C C . TYR A 1 89 ? 9.768 -14.182 -1.872 1.00 81.81 89 TYR A C 1
ATOM 721 O O . TYR A 1 89 ? 10.935 -13.804 -1.866 1.00 81.81 89 TYR A O 1
ATOM 729 N N . TYR A 1 90 ? 9.405 -15.341 -2.431 1.00 83.44 90 TYR A N 1
ATOM 730 C CA . TYR A 1 90 ? 10.373 -16.268 -3.013 1.00 83.44 90 TYR A CA 1
ATOM 731 C C . TYR A 1 90 ? 10.968 -15.788 -4.354 1.00 83.44 90 TYR A C 1
ATOM 733 O O . TYR A 1 90 ? 12.192 -15.788 -4.474 1.00 83.44 90 TYR A O 1
ATOM 741 N N . PRO A 1 91 ? 10.180 -15.289 -5.330 1.00 76.88 91 PRO A N 1
ATOM 742 C CA . PRO A 1 91 ? 10.739 -14.625 -6.510 1.00 76.88 91 PRO A CA 1
ATOM 743 C C . PRO A 1 91 ? 11.659 -13.450 -6.158 1.00 76.88 91 PRO A C 1
ATOM 745 O O . PRO A 1 91 ? 12.752 -13.352 -6.705 1.00 76.88 91 PRO A O 1
ATOM 748 N N . TRP A 1 92 ? 11.271 -12.619 -5.179 1.00 80.62 92 TRP A N 1
ATOM 749 C CA . TRP A 1 92 ? 12.143 -11.559 -4.664 1.00 80.62 92 TRP A CA 1
ATOM 750 C C . TRP A 1 92 ? 13.466 -12.125 -4.137 1.00 80.62 92 TRP A C 1
ATOM 752 O O . TRP A 1 92 ? 14.532 -11.624 -4.482 1.00 80.62 92 TRP A O 1
ATOM 762 N N . PHE A 1 93 ? 13.414 -13.194 -3.341 1.00 89.06 93 PHE A N 1
ATOM 763 C CA . PHE A 1 93 ? 14.613 -13.823 -2.797 1.00 89.06 93 PHE A CA 1
ATOM 764 C C . PHE A 1 93 ? 15.555 -14.339 -3.891 1.00 89.06 93 PHE A C 1
ATOM 766 O O . PHE A 1 93 ? 16.763 -14.156 -3.765 1.00 89.06 93 PHE A O 1
ATOM 773 N N . LEU A 1 94 ? 15.033 -14.924 -4.976 1.00 87.06 94 LEU A N 1
ATOM 774 C CA . LEU A 1 94 ? 15.856 -15.401 -6.096 1.00 87.06 94 LEU A CA 1
ATOM 775 C C . LEU A 1 94 ? 16.687 -14.282 -6.737 1.00 87.06 94 LEU A C 1
ATOM 777 O O . LEU A 1 94 ? 17.843 -14.519 -7.094 1.00 87.06 94 LEU A O 1
ATOM 781 N N . GLU A 1 95 ? 16.124 -13.078 -6.827 1.00 81.62 95 GLU A N 1
ATOM 782 C CA . GLU A 1 95 ? 16.791 -11.872 -7.337 1.00 81.62 95 GLU A CA 1
ATOM 783 C C . GLU A 1 95 ? 17.718 -11.214 -6.296 1.00 81.62 95 GLU A C 1
ATOM 785 O O . GLU A 1 95 ? 18.599 -10.437 -6.653 1.00 81.62 95 GLU A O 1
ATOM 790 N N . ASN A 1 96 ? 17.554 -11.543 -5.009 1.00 87.06 96 ASN A N 1
ATOM 791 C CA . ASN A 1 96 ? 18.207 -10.874 -3.879 1.00 87.06 96 ASN A CA 1
ATOM 792 C C . ASN A 1 96 ? 19.024 -11.831 -2.994 1.00 87.06 96 ASN A C 1
ATOM 794 O O . ASN A 1 96 ? 19.199 -11.591 -1.800 1.00 87.06 96 ASN A O 1
ATOM 798 N N . GLN A 1 97 ? 19.562 -12.915 -3.561 1.00 91.94 97 GLN A N 1
ATOM 799 C CA . GLN A 1 97 ? 20.291 -13.943 -2.799 1.00 91.94 97 GLN A CA 1
ATOM 800 C C . GLN A 1 97 ? 21.496 -13.390 -2.021 1.00 91.94 97 GLN A C 1
ATOM 802 O O . GLN A 1 97 ? 21.866 -13.973 -1.005 1.00 91.94 97 GLN A O 1
ATOM 807 N N . TYR A 1 98 ? 22.046 -12.233 -2.415 1.00 88.31 98 TYR A N 1
ATOM 808 C CA . TYR A 1 98 ? 23.116 -11.518 -1.704 1.00 88.31 98 TYR A CA 1
ATOM 809 C C . TYR A 1 98 ? 22.798 -11.211 -0.231 1.00 88.31 98 TYR A C 1
ATOM 811 O O . TYR A 1 98 ? 23.707 -11.014 0.580 1.00 88.31 98 TYR A O 1
ATOM 819 N N . VAL A 1 99 ? 21.512 -11.182 0.146 1.00 90.12 99 VAL A N 1
ATOM 820 C CA . VAL A 1 99 ? 21.111 -10.987 1.544 1.00 90.12 99 VAL A CA 1
ATOM 821 C C . VAL A 1 99 ? 21.519 -12.169 2.429 1.00 90.12 99 VAL A C 1
ATOM 823 O O . VAL A 1 99 ? 21.771 -11.969 3.613 1.00 90.12 99 VAL A O 1
ATOM 826 N N . LEU A 1 100 ? 21.665 -13.379 1.871 1.00 91.94 100 LEU A N 1
ATOM 827 C CA . LEU A 1 100 ? 22.087 -14.589 2.598 1.00 91.94 100 LEU A CA 1
ATOM 828 C C . LEU A 1 100 ? 23.399 -15.190 2.080 1.00 91.94 100 LEU A C 1
ATOM 830 O O . LEU A 1 100 ? 24.120 -15.822 2.847 1.00 91.94 100 LEU A O 1
ATOM 834 N N . ASP A 1 101 ? 23.741 -14.962 0.816 1.00 88.50 101 ASP A N 1
ATOM 835 C CA . ASP A 1 101 ? 24.982 -15.412 0.198 1.00 88.50 101 ASP A CA 1
ATOM 836 C C . ASP A 1 101 ? 26.020 -14.286 0.203 1.00 88.50 101 ASP A C 1
ATOM 838 O O . ASP A 1 101 ? 25.943 -13.326 -0.561 1.00 88.50 101 ASP A O 1
ATOM 842 N N . SER A 1 102 ? 27.014 -14.403 1.083 1.00 81.38 102 SER A N 1
ATOM 843 C CA . SER A 1 102 ? 28.086 -13.409 1.207 1.00 81.38 102 SER A CA 1
ATOM 844 C C . SER A 1 102 ? 29.060 -13.395 0.022 1.00 81.38 102 SER A C 1
ATOM 846 O O . SER A 1 102 ? 29.877 -12.480 -0.049 1.00 81.38 102 SER A O 1
ATOM 848 N N . SER A 1 103 ? 29.011 -14.385 -0.878 1.00 83.81 103 SER A N 1
ATOM 849 C CA . SER A 1 103 ? 29.823 -14.389 -2.103 1.00 83.81 103 SER A CA 1
ATOM 850 C C . SER A 1 103 ? 29.263 -13.455 -3.180 1.00 83.81 103 SER A C 1
ATOM 852 O O . SER A 1 103 ? 30.004 -12.996 -4.050 1.00 83.81 103 SER A O 1
ATOM 854 N N . LEU A 1 104 ? 27.969 -13.131 -3.101 1.00 83.44 104 LEU A N 1
ATOM 855 C CA . LEU A 1 104 ? 27.309 -12.214 -4.017 1.00 83.44 104 LEU A CA 1
ATOM 856 C C . LEU A 1 104 ? 27.461 -10.777 -3.521 1.00 83.44 104 LEU A C 1
ATOM 858 O O . LEU A 1 104 ? 27.249 -10.464 -2.347 1.00 83.44 104 LEU A O 1
ATOM 862 N N . LYS A 1 105 ? 27.807 -9.874 -4.438 1.00 76.88 105 LYS A N 1
ATOM 863 C CA . LYS A 1 105 ? 27.892 -8.449 -4.129 1.00 76.88 105 LYS A CA 1
ATOM 864 C C . LYS A 1 105 ? 26.469 -7.883 -4.013 1.00 76.88 105 LYS A C 1
ATOM 866 O O . LYS A 1 105 ? 25.695 -8.069 -4.954 1.00 76.88 105 LYS A O 1
ATOM 871 N N . PRO A 1 106 ? 26.108 -7.203 -2.909 1.00 66.44 106 PRO A N 1
ATOM 872 C CA . PRO A 1 106 ? 24.832 -6.510 -2.850 1.00 66.44 106 PRO A CA 1
ATOM 873 C C . PRO A 1 106 ? 24.796 -5.419 -3.934 1.00 66.44 106 PRO A C 1
ATOM 875 O O . PRO A 1 106 ? 25.824 -4.768 -4.159 1.00 66.44 106 PRO A O 1
ATOM 878 N N . PRO A 1 107 ? 23.645 -5.195 -4.592 1.00 64.69 107 PRO A N 1
ATOM 879 C CA . PRO A 1 107 ? 23.425 -3.967 -5.337 1.00 64.69 107 PRO A CA 1
ATOM 880 C C . PRO A 1 107 ? 23.628 -2.798 -4.376 1.00 64.69 107 PRO A C 1
ATOM 882 O O . PRO A 1 107 ? 23.269 -2.889 -3.196 1.00 64.69 107 PRO A O 1
ATOM 885 N N . SER A 1 108 ? 24.216 -1.703 -4.848 1.00 59.62 108 SER A N 1
ATOM 886 C CA . SER A 1 108 ? 24.154 -0.481 -4.055 1.00 59.62 108 SER A CA 1
ATOM 887 C C . SER A 1 108 ? 22.677 -0.078 -3.878 1.00 59.62 108 SER A C 1
ATOM 889 O O . SER A 1 108 ? 21.838 -0.408 -4.727 1.00 59.62 108 SER A O 1
ATOM 891 N N . PRO A 1 109 ? 22.304 0.603 -2.779 1.00 51.16 109 PRO A N 1
ATOM 892 C CA . PRO A 1 109 ? 20.973 1.199 -2.658 1.00 51.16 109 PRO A CA 1
ATOM 893 C C . PRO A 1 109 ? 20.615 2.055 -3.882 1.00 51.16 109 PRO A C 1
ATOM 895 O O . PRO A 1 109 ? 19.452 2.089 -4.289 1.00 51.16 109 PRO A O 1
ATOM 898 N N . GLU A 1 110 ? 21.625 2.686 -4.495 1.00 53.81 110 GLU A N 1
ATOM 899 C CA . GLU A 1 110 ? 21.490 3.403 -5.756 1.00 53.81 110 GLU A CA 1
ATOM 900 C C . GLU A 1 110 ? 21.101 2.467 -6.915 1.00 53.81 110 GLU A C 1
ATOM 902 O O . GLU A 1 110 ? 20.104 2.744 -7.571 1.00 53.81 110 GLU A O 1
ATOM 907 N N . ASP A 1 111 ? 21.774 1.326 -7.114 1.00 55.53 111 ASP A N 1
ATOM 908 C CA . ASP A 1 111 ? 21.516 0.369 -8.214 1.00 55.53 111 ASP A CA 1
ATOM 909 C C . ASP A 1 111 ? 20.086 -0.209 -8.202 1.00 55.53 111 ASP A C 1
ATOM 911 O O . ASP A 1 111 ? 19.480 -0.470 -9.250 1.00 55.53 111 ASP A O 1
ATOM 915 N N . TYR A 1 112 ? 19.524 -0.422 -7.009 1.00 54.66 112 TYR A N 1
ATOM 916 C CA . TYR A 1 112 ? 18.201 -1.031 -6.851 1.00 54.66 112 TYR A CA 1
ATOM 917 C C . TYR A 1 112 ? 17.067 -0.065 -7.223 1.00 54.66 112 TYR A C 1
ATOM 919 O O . TYR A 1 112 ? 16.091 -0.445 -7.877 1.00 54.66 112 TYR A O 1
ATOM 927 N N . ILE A 1 113 ? 17.202 1.201 -6.826 1.00 56.59 113 ILE A N 1
ATOM 928 C CA . ILE A 1 113 ? 16.288 2.279 -7.216 1.00 56.59 113 ILE A CA 1
ATOM 929 C C . ILE A 1 113 ? 16.520 2.628 -8.695 1.00 56.59 113 ILE A C 1
ATOM 931 O O . ILE A 1 113 ? 15.558 2.780 -9.445 1.00 56.59 113 ILE A O 1
ATOM 935 N N . ASP A 1 114 ? 17.778 2.648 -9.139 1.00 62.09 114 ASP A N 1
ATOM 936 C CA . ASP A 1 114 ? 18.207 2.947 -10.507 1.00 62.09 114 ASP A CA 1
ATOM 937 C C . ASP A 1 114 ? 17.558 2.004 -11.533 1.00 62.09 114 ASP A C 1
ATOM 939 O O . ASP A 1 114 ? 16.942 2.464 -12.497 1.00 62.09 114 ASP A O 1
ATOM 943 N N . THR A 1 115 ? 17.556 0.693 -11.272 1.00 67.88 115 THR A N 1
ATOM 944 C CA . THR A 1 115 ? 17.050 -0.304 -12.230 1.00 67.88 115 THR A CA 1
ATOM 945 C C . THR A 1 115 ? 15.541 -0.178 -12.489 1.00 67.88 115 THR A C 1
ATOM 947 O O . THR A 1 115 ? 15.088 -0.282 -13.632 1.00 67.88 115 THR A O 1
ATOM 950 N N .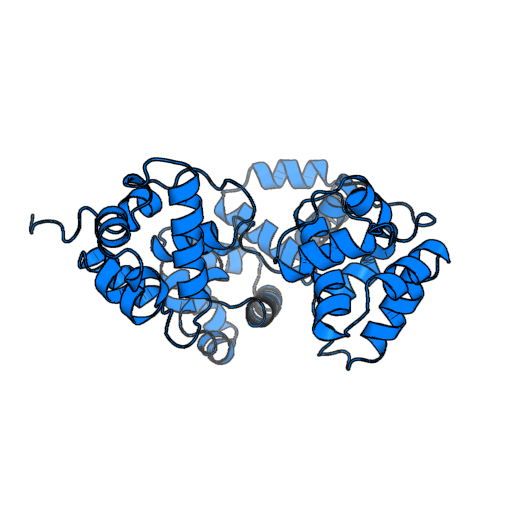 HIS A 1 116 ? 14.730 0.054 -11.454 1.00 75.12 116 HIS A N 1
ATOM 951 C CA . HIS A 1 116 ? 13.269 0.143 -11.596 1.00 75.12 116 HIS A CA 1
ATOM 952 C C . HIS A 1 116 ? 12.825 1.489 -12.162 1.00 75.12 116 HIS A C 1
ATOM 954 O O . HIS A 1 116 ? 11.926 1.537 -13.006 1.00 75.12 116 HIS A O 1
ATOM 960 N N . GLN A 1 117 ? 13.500 2.565 -11.752 1.00 76.75 117 GLN A N 1
ATOM 961 C CA . GLN A 1 117 ? 13.281 3.902 -12.290 1.00 76.75 117 GLN A CA 1
ATOM 962 C C . GLN A 1 117 ? 13.656 3.937 -13.777 1.00 76.75 117 GLN A C 1
ATOM 964 O O . GLN A 1 117 ? 12.835 4.338 -14.592 1.00 76.75 117 GLN A O 1
ATOM 969 N N . ARG A 1 118 ? 14.814 3.397 -14.185 1.00 82.94 118 ARG A N 1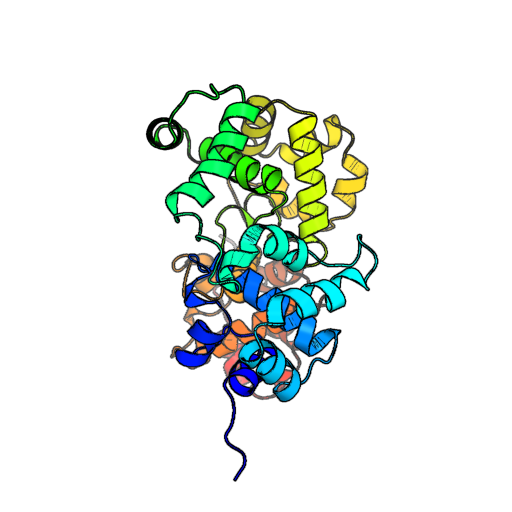
ATOM 970 C CA . ARG A 1 118 ? 15.172 3.294 -15.615 1.00 82.94 118 ARG A CA 1
ATOM 971 C C . ARG A 1 118 ? 14.170 2.478 -16.418 1.00 82.94 118 ARG A C 1
ATOM 973 O O . ARG A 1 118 ? 13.768 2.905 -17.494 1.00 82.94 118 ARG A O 1
ATOM 980 N N . ARG A 1 119 ? 13.724 1.326 -15.903 1.00 86.62 119 ARG A N 1
ATOM 981 C CA . ARG A 1 119 ? 12.713 0.502 -16.591 1.00 86.62 119 ARG A CA 1
ATOM 982 C C . ARG A 1 119 ? 11.420 1.275 -16.821 1.00 86.62 119 ARG A C 1
ATOM 984 O O . ARG A 1 119 ? 10.890 1.230 -17.926 1.00 86.62 119 ARG A O 1
ATOM 991 N N . ALA A 1 120 ? 10.928 1.986 -15.806 1.00 92.00 120 ALA A N 1
ATOM 992 C CA . ALA A 1 120 ? 9.765 2.852 -15.958 1.00 92.00 120 ALA A CA 1
ATOM 993 C C . ALA A 1 120 ? 10.034 3.971 -16.968 1.00 92.00 120 ALA A C 1
ATOM 995 O O . ALA A 1 120 ? 9.205 4.190 -17.844 1.00 92.00 120 ALA A O 1
ATOM 996 N N . TRP A 1 121 ? 11.198 4.622 -16.890 1.00 94.25 121 TRP A N 1
ATOM 997 C CA . TRP A 1 121 ? 11.608 5.706 -17.783 1.00 94.25 121 TRP A CA 1
ATOM 998 C C . TRP A 1 121 ? 11.559 5.288 -19.249 1.00 94.25 121 TRP A C 1
ATOM 1000 O O . TRP A 1 121 ? 10.858 5.904 -20.049 1.00 94.25 121 TRP A O 1
ATOM 1010 N N . THR A 1 122 ? 12.226 4.189 -19.591 1.00 93.44 122 THR A N 1
ATOM 1011 C CA . THR A 1 122 ? 12.223 3.645 -20.951 1.00 93.44 122 THR A CA 1
ATOM 1012 C C . THR A 1 122 ? 10.827 3.193 -21.368 1.00 93.44 122 THR A C 1
ATOM 1014 O O . THR A 1 122 ? 10.401 3.462 -22.489 1.00 93.44 122 THR A O 1
ATOM 1017 N N . PHE A 1 123 ? 10.067 2.563 -20.463 1.00 94.50 123 PHE A N 1
ATOM 1018 C CA . PHE A 1 123 ? 8.707 2.105 -20.755 1.00 94.50 123 PHE A CA 1
ATOM 1019 C C . PHE A 1 123 ? 7.770 3.251 -21.158 1.00 94.50 123 PHE A C 1
ATOM 1021 O O . PHE A 1 123 ? 6.897 3.064 -22.004 1.00 94.50 123 PHE A O 1
ATOM 1028 N N . ILE A 1 124 ? 7.952 4.442 -20.583 1.00 95.44 124 ILE A N 1
ATOM 1029 C CA . ILE A 1 124 ? 7.150 5.626 -20.913 1.00 95.44 124 ILE A CA 1
ATOM 1030 C C . ILE A 1 124 ? 7.728 6.456 -22.074 1.00 95.44 124 ILE A C 1
ATOM 1032 O O . ILE A 1 124 ? 7.194 7.521 -22.376 1.00 95.44 124 ILE A O 1
ATOM 1036 N N . GLY A 1 125 ? 8.786 5.973 -22.738 1.00 93.50 125 GLY A N 1
ATOM 1037 C CA . GLY A 1 125 ? 9.403 6.608 -23.910 1.00 93.50 125 GLY A CA 1
ATOM 1038 C C . GLY A 1 125 ? 10.640 7.467 -23.623 1.00 93.50 125 GLY A C 1
ATOM 1039 O O . GLY A 1 125 ? 11.089 8.192 -24.508 1.00 93.50 125 GLY A O 1
ATOM 1040 N N . GLY A 1 126 ? 11.187 7.413 -22.408 1.00 92.31 126 GLY A N 1
ATOM 1041 C CA . GLY A 1 126 ? 12.467 8.028 -22.057 1.00 92.31 126 GLY A CA 1
ATOM 1042 C C . GLY A 1 126 ? 13.669 7.307 -22.681 1.00 92.31 126 GLY A C 1
ATOM 1043 O O . GLY A 1 126 ? 13.574 6.143 -23.075 1.00 92.31 126 GLY A O 1
ATOM 1044 N N . SER A 1 127 ? 14.816 7.987 -22.776 1.00 91.19 127 SER A N 1
ATOM 1045 C CA . SER A 1 127 ? 16.016 7.397 -23.384 1.00 91.19 127 SER A CA 1
ATOM 1046 C C . SER A 1 127 ? 16.676 6.371 -22.460 1.00 91.19 127 SER A C 1
ATOM 1048 O O . SER A 1 127 ? 16.889 6.639 -21.279 1.00 91.19 127 SER A O 1
ATOM 1050 N N . GLU A 1 128 ? 17.101 5.231 -23.012 1.00 85.06 128 GLU A N 1
ATOM 1051 C CA . GLU A 1 128 ? 17.913 4.229 -22.298 1.00 85.06 128 GLU A CA 1
ATOM 1052 C C . GLU A 1 128 ? 19.280 4.776 -21.856 1.00 85.06 128 GLU A C 1
ATOM 1054 O O . GLU A 1 128 ? 19.883 4.273 -20.909 1.00 85.06 128 GLU A O 1
ATOM 1059 N N . THR A 1 129 ? 19.766 5.829 -22.521 1.00 85.94 129 THR A N 1
ATOM 1060 C CA . THR A 1 129 ? 21.054 6.465 -22.218 1.00 85.94 129 THR A CA 1
ATOM 1061 C C . THR A 1 129 ? 20.972 7.522 -21.117 1.00 85.94 129 THR A C 1
ATOM 1063 O O . THR A 1 129 ? 22.008 8.058 -20.724 1.00 85.94 129 THR A O 1
ATOM 1066 N N . ASP A 1 130 ? 19.772 7.891 -20.654 1.00 85.50 130 ASP A N 1
ATOM 1067 C CA . ASP A 1 130 ? 19.632 8.876 -19.580 1.00 85.50 130 ASP A CA 1
ATOM 1068 C C . ASP A 1 130 ? 20.175 8.300 -18.266 1.00 85.50 130 ASP A C 1
ATOM 1070 O O . ASP A 1 130 ? 19.885 7.161 -17.901 1.00 85.50 130 ASP A O 1
ATOM 1074 N N . THR A 1 131 ? 20.979 9.073 -17.531 1.00 85.00 131 THR A N 1
ATOM 1075 C CA . THR A 1 131 ? 21.451 8.653 -16.202 1.00 85.00 131 THR A CA 1
ATOM 1076 C C . THR A 1 131 ? 20.335 8.786 -15.170 1.00 85.00 131 THR A C 1
ATOM 1078 O O . THR A 1 131 ? 19.413 9.589 -15.334 1.00 85.00 131 THR A O 1
ATOM 1081 N N . VAL A 1 132 ? 20.402 8.030 -14.077 1.00 79.56 132 VAL A N 1
ATOM 1082 C CA . VAL A 1 132 ? 19.353 8.091 -13.051 1.00 79.56 132 VAL A CA 1
ATOM 1083 C C . VAL A 1 132 ? 19.327 9.404 -12.303 1.00 79.56 132 VAL A C 1
ATOM 1085 O O . VAL A 1 132 ? 18.244 9.871 -11.967 1.00 79.56 132 VAL A O 1
ATOM 1088 N N . GLU A 1 133 ? 20.459 10.080 -12.144 1.00 81.19 133 GLU A N 1
ATOM 1089 C CA . GLU A 1 133 ? 20.493 11.433 -11.588 1.00 81.19 133 GLU A CA 1
ATOM 1090 C C . GLU A 1 133 ? 19.661 12.386 -12.449 1.00 81.19 133 GLU A C 1
ATOM 1092 O O . GLU A 1 133 ? 18.885 13.185 -11.921 1.00 81.19 133 GLU A O 1
ATOM 1097 N N . ARG A 1 134 ? 19.771 12.266 -13.779 1.00 86.25 134 ARG A N 1
ATOM 1098 C CA . ARG A 1 134 ? 18.975 13.048 -14.727 1.00 86.25 134 ARG A CA 1
ATOM 1099 C C . ARG A 1 134 ? 17.497 12.682 -14.650 1.00 86.25 134 ARG A C 1
ATOM 1101 O O . ARG A 1 134 ? 16.667 13.587 -14.587 1.00 86.25 134 ARG A O 1
ATOM 1108 N N . ILE A 1 135 ? 17.171 11.390 -14.623 1.00 89.31 135 ILE A N 1
ATOM 1109 C CA . ILE A 1 135 ? 15.788 10.905 -14.503 1.00 89.31 135 ILE A CA 1
ATOM 1110 C C . ILE A 1 135 ? 15.154 11.444 -13.214 1.00 89.31 135 ILE A C 1
ATOM 1112 O O . ILE A 1 135 ? 14.092 12.060 -13.260 1.00 89.31 135 ILE A O 1
ATOM 1116 N N . ILE A 1 136 ? 15.830 11.298 -12.071 1.00 82.69 136 ILE A N 1
ATOM 1117 C CA . ILE A 1 136 ? 15.370 11.803 -10.770 1.00 82.69 136 ILE A CA 1
ATOM 1118 C C . ILE A 1 136 ? 15.194 13.322 -10.813 1.00 82.69 136 ILE A C 1
ATOM 1120 O O . ILE A 1 136 ? 14.173 13.831 -10.350 1.00 82.69 136 ILE A O 1
ATOM 1124 N N . ALA A 1 137 ? 16.167 14.060 -11.356 1.00 84.69 137 ALA A N 1
ATOM 1125 C CA . ALA A 1 137 ? 16.077 15.512 -11.473 1.00 84.69 137 ALA A CA 1
ATOM 1126 C C . ALA A 1 137 ? 14.873 15.936 -12.325 1.00 84.69 137 ALA A C 1
ATOM 1128 O O . ALA A 1 137 ? 14.166 16.869 -11.955 1.00 84.69 137 ALA A O 1
ATOM 1129 N N . GLN A 1 138 ? 14.599 15.225 -13.420 1.00 90.69 138 GLN A N 1
ATOM 1130 C CA . GLN A 1 138 ? 13.461 15.500 -14.288 1.00 90.69 138 GLN A CA 1
ATOM 1131 C C . GLN A 1 138 ? 12.128 15.169 -13.611 1.00 90.69 138 GLN A C 1
ATOM 1133 O O . GLN A 1 138 ? 11.234 16.011 -13.592 1.00 90.69 138 GLN A O 1
ATOM 1138 N N . VAL A 1 139 ? 11.999 13.991 -13.000 1.00 89.00 139 VAL A N 1
ATOM 1139 C CA . VAL A 1 139 ? 10.776 13.562 -12.299 1.00 89.00 139 VAL A CA 1
ATOM 1140 C C . VAL A 1 139 ? 10.444 14.501 -11.139 1.00 89.00 139 VAL A C 1
ATOM 1142 O O . VAL A 1 139 ? 9.276 14.806 -10.918 1.00 89.00 139 VAL A O 1
ATOM 1145 N N . LYS A 1 140 ? 11.451 15.055 -10.451 1.00 86.69 140 LYS A N 1
ATOM 1146 C CA . LYS A 1 140 ? 11.253 16.078 -9.406 1.00 86.69 140 LYS A CA 1
ATOM 1147 C C . LYS A 1 140 ? 10.596 17.367 -9.910 1.00 86.69 140 LYS A C 1
ATOM 1149 O O . LYS A 1 140 ? 10.031 18.096 -9.103 1.00 86.69 140 LYS A O 1
ATOM 1154 N N . THR A 1 141 ? 10.669 17.666 -11.208 1.00 93.19 141 THR A N 1
ATOM 1155 C CA . THR A 1 141 ? 9.996 18.841 -11.798 1.00 93.19 141 THR A CA 1
ATOM 1156 C C . THR A 1 141 ? 8.536 18.578 -12.161 1.00 93.19 141 THR A C 1
ATOM 1158 O O . THR A 1 141 ? 7.821 19.506 -12.538 1.00 93.19 141 THR A O 1
ATOM 1161 N N . TRP A 1 142 ? 8.079 17.326 -12.092 1.00 94.69 142 TRP A N 1
ATOM 1162 C CA . TRP A 1 142 ? 6.733 16.958 -12.509 1.00 94.69 142 TRP A CA 1
ATOM 1163 C C . TRP A 1 142 ? 5.679 17.303 -11.453 1.00 94.69 142 TRP A C 1
ATOM 1165 O O . TRP A 1 142 ? 5.986 17.352 -10.260 1.00 94.69 142 TRP A O 1
ATOM 1175 N N . PRO A 1 143 ? 4.409 17.475 -11.868 1.00 95.94 143 PRO A N 1
ATOM 1176 C CA . PRO A 1 143 ? 3.291 17.492 -10.935 1.00 95.94 143 PRO A CA 1
ATOM 1177 C C . PRO A 1 143 ? 3.289 16.245 -10.043 1.00 95.94 143 PRO A C 1
ATOM 1179 O O . PRO A 1 143 ? 3.590 15.142 -10.505 1.00 95.94 143 PRO A O 1
ATOM 1182 N N . GLU A 1 144 ? 2.890 16.410 -8.781 1.00 91.19 144 GLU A N 1
ATOM 1183 C CA . GLU A 1 144 ? 2.927 15.360 -7.751 1.00 91.19 144 GLU A CA 1
ATOM 1184 C C . GLU A 1 144 ? 2.270 14.052 -8.216 1.00 91.19 144 GLU A C 1
ATOM 1186 O O . GLU A 1 144 ? 2.847 12.972 -8.100 1.00 91.19 144 GLU A O 1
ATOM 1191 N N . ASN A 1 145 ? 1.080 14.136 -8.808 1.00 95.06 145 ASN A N 1
ATOM 1192 C CA . ASN A 1 145 ? 0.345 12.957 -9.260 1.00 95.06 145 ASN A CA 1
ATOM 1193 C C . ASN A 1 145 ? 0.958 12.303 -10.505 1.00 95.06 145 ASN A C 1
ATOM 1195 O O . ASN A 1 145 ? 0.862 11.083 -10.661 1.00 95.06 145 ASN A O 1
ATOM 1199 N N . LYS A 1 146 ? 1.656 13.071 -11.350 1.00 97.06 146 LYS A N 1
ATOM 1200 C CA . LYS A 1 146 ? 2.437 12.522 -12.464 1.00 97.06 146 LYS A CA 1
ATOM 1201 C C . LYS A 1 146 ? 3.636 11.732 -11.944 1.00 97.06 146 LYS A C 1
ATOM 1203 O O . LYS A 1 146 ? 3.863 10.608 -12.388 1.00 97.06 146 LYS A O 1
ATOM 1208 N N . ALA A 1 147 ? 4.352 12.278 -10.959 1.00 92.50 147 ALA A N 1
ATOM 1209 C CA . ALA A 1 147 ? 5.440 11.577 -10.282 1.00 92.50 147 ALA A CA 1
ATOM 1210 C C . ALA A 1 147 ? 4.947 10.296 -9.576 1.00 92.50 147 ALA A C 1
ATOM 1212 O O . ALA A 1 147 ? 5.566 9.247 -9.730 1.00 92.50 147 ALA A O 1
ATOM 1213 N N . ARG A 1 148 ? 3.780 10.330 -8.912 1.00 93.00 148 ARG A N 1
ATOM 1214 C CA . ARG A 1 148 ? 3.139 9.133 -8.327 1.00 93.00 148 ARG A CA 1
ATOM 1215 C C . ARG A 1 148 ? 2.807 8.055 -9.359 1.00 93.00 148 ARG A C 1
ATOM 1217 O O . ARG A 1 148 ? 3.016 6.874 -9.098 1.00 93.00 148 ARG A O 1
ATOM 1224 N N . CYS A 1 149 ? 2.272 8.437 -10.522 1.00 97.44 149 CYS A N 1
ATOM 1225 C CA . CYS A 1 149 ? 1.998 7.479 -11.599 1.00 97.44 149 CYS A CA 1
ATOM 1226 C C . CYS A 1 149 ? 3.287 6.812 -12.080 1.00 97.44 149 CYS A C 1
ATOM 1228 O O . CYS A 1 149 ? 3.320 5.604 -12.291 1.00 97.44 149 CYS A O 1
ATOM 1230 N N . TYR A 1 150 ? 4.351 7.595 -12.230 1.00 95.44 150 TYR A N 1
ATOM 1231 C CA . TYR A 1 150 ? 5.652 7.090 -12.641 1.00 95.44 150 TYR A CA 1
ATOM 1232 C C . TYR A 1 150 ? 6.259 6.121 -11.617 1.00 95.44 150 TYR A C 1
ATOM 1234 O O . TYR A 1 150 ? 6.723 5.041 -11.982 1.00 95.44 150 TYR A O 1
ATOM 1242 N N . GLU A 1 151 ? 6.166 6.452 -10.331 1.00 90.25 151 GLU A N 1
ATOM 1243 C CA . GLU A 1 151 ? 6.582 5.567 -9.243 1.00 90.25 151 GLU A CA 1
ATOM 1244 C C . GLU A 1 151 ? 5.789 4.248 -9.247 1.00 90.25 151 GLU A C 1
ATOM 1246 O O . GLU A 1 151 ? 6.378 3.168 -9.155 1.00 90.25 151 GLU A O 1
ATOM 1251 N N . LEU A 1 152 ? 4.467 4.308 -9.463 1.00 93.25 152 LEU A N 1
ATOM 1252 C CA . LEU A 1 152 ? 3.642 3.108 -9.614 1.00 93.25 152 LEU A CA 1
ATOM 1253 C C . LEU A 1 152 ? 4.110 2.242 -10.794 1.00 93.25 152 LEU A C 1
ATOM 1255 O O . LEU A 1 152 ? 4.204 1.025 -10.647 1.00 93.25 152 LEU A O 1
ATOM 1259 N N . TYR A 1 153 ? 4.415 2.838 -11.952 1.00 94.94 153 TYR A N 1
ATOM 1260 C CA . TYR A 1 153 ? 4.942 2.099 -13.107 1.00 94.94 153 TYR A CA 1
ATOM 1261 C C . TYR A 1 153 ? 6.237 1.363 -12.747 1.00 94.94 153 TYR A C 1
ATOM 1263 O O . TYR A 1 153 ? 6.374 0.187 -13.086 1.00 94.94 153 TYR A O 1
ATOM 1271 N N . GLY A 1 154 ? 7.146 2.019 -12.018 1.00 88.75 154 GLY A N 1
ATOM 1272 C CA . GLY A 1 154 ? 8.377 1.408 -11.509 1.00 88.75 154 GLY A CA 1
ATOM 1273 C C . GLY A 1 154 ? 8.108 0.163 -10.667 1.00 88.75 154 GLY A C 1
ATOM 1274 O O . GLY A 1 154 ? 8.666 -0.897 -10.956 1.00 88.75 154 GLY A O 1
ATOM 1275 N N . LEU A 1 155 ? 7.193 0.256 -9.696 1.00 82.00 155 LEU A N 1
ATOM 1276 C CA . LEU A 1 155 ? 6.788 -0.886 -8.868 1.00 82.00 155 LEU A CA 1
ATOM 1277 C C . LEU A 1 155 ? 6.180 -2.015 -9.712 1.00 82.00 155 LEU A C 1
ATOM 1279 O O . LEU A 1 155 ? 6.577 -3.170 -9.596 1.00 82.00 155 LEU A O 1
ATOM 1283 N N . LEU A 1 156 ? 5.242 -1.704 -10.605 1.00 86.38 156 LEU A N 1
ATOM 1284 C CA . LEU A 1 156 ? 4.550 -2.722 -11.400 1.00 86.38 156 LEU A CA 1
ATOM 1285 C C . LEU A 1 156 ? 5.497 -3.450 -12.367 1.00 86.38 156 LEU A C 1
ATOM 1287 O O . LEU A 1 156 ? 5.443 -4.677 -12.491 1.00 86.38 156 LEU A O 1
ATOM 1291 N N . LEU A 1 157 ? 6.403 -2.717 -13.023 1.00 85.31 157 LEU A N 1
ATOM 1292 C CA . LEU A 1 157 ? 7.420 -3.279 -13.921 1.00 85.31 157 LEU A CA 1
ATOM 1293 C C . LEU A 1 157 ? 8.449 -4.135 -13.168 1.00 85.31 157 LEU A C 1
ATOM 1295 O O . LEU A 1 157 ? 8.967 -5.094 -13.739 1.00 85.31 157 LEU A O 1
ATOM 1299 N N . ALA A 1 158 ? 8.669 -3.856 -11.880 1.00 77.06 158 ALA A N 1
ATOM 1300 C CA . ALA A 1 158 ? 9.398 -4.719 -10.947 1.00 77.06 158 ALA A CA 1
ATOM 1301 C C . ALA A 1 158 ? 8.641 -6.004 -10.565 1.00 77.06 158 ALA A C 1
ATOM 1303 O O . ALA A 1 158 ? 9.152 -6.810 -9.795 1.00 77.06 158 ALA A O 1
ATOM 1304 N N . ARG A 1 159 ? 7.407 -6.195 -11.060 1.00 75.81 159 ARG A N 1
ATOM 1305 C CA . ARG A 1 159 ? 6.445 -7.212 -10.594 1.00 75.81 159 ARG A CA 1
ATOM 1306 C C . ARG A 1 159 ? 6.035 -7.028 -9.132 1.00 75.81 159 ARG A C 1
ATOM 1308 O O . ARG A 1 159 ? 5.685 -7.996 -8.459 1.00 75.81 159 ARG A O 1
ATOM 1315 N N . TRP A 1 160 ? 6.069 -5.792 -8.647 1.00 74.81 160 TRP A N 1
ATOM 1316 C CA . TRP A 1 160 ? 5.679 -5.415 -7.293 1.00 74.81 160 TRP A CA 1
ATOM 1317 C C . TRP A 1 160 ? 4.353 -4.655 -7.294 1.00 74.81 160 TRP A C 1
ATOM 1319 O O . TRP A 1 160 ? 3.767 -4.362 -8.336 1.00 74.81 160 TRP A O 1
ATOM 1329 N N . HIS A 1 161 ? 3.868 -4.350 -6.096 1.00 81.12 161 HIS A N 1
ATOM 1330 C CA . HIS A 1 161 ? 2.720 -3.488 -5.871 1.00 81.12 161 HIS A CA 1
ATOM 1331 C C . HIS A 1 161 ? 2.943 -2.643 -4.609 1.00 81.12 161 HIS A C 1
ATOM 1333 O O . HIS A 1 161 ? 3.716 -3.053 -3.740 1.00 81.12 161 HIS A O 1
ATOM 1339 N N . PRO A 1 162 ? 2.262 -1.492 -4.479 1.00 83.44 162 PRO A N 1
ATOM 1340 C CA . PRO A 1 162 ? 2.238 -0.734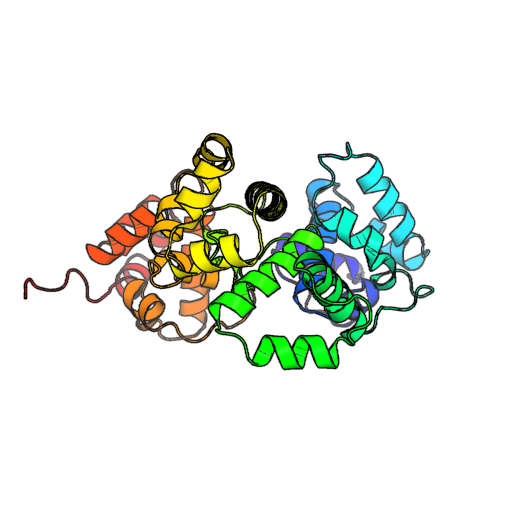 -3.237 1.00 83.44 162 PRO A CA 1
ATOM 1341 C C . PRO A 1 162 ? 1.829 -1.602 -2.041 1.00 83.44 162 PRO A C 1
ATOM 1343 O O . PRO A 1 162 ? 0.905 -2.415 -2.136 1.00 83.44 162 PRO A O 1
ATOM 1346 N N . SER A 1 163 ? 2.497 -1.381 -0.914 1.00 79.06 163 SER A N 1
ATOM 1347 C CA . SER A 1 163 ? 2.149 -1.900 0.416 1.00 79.06 163 SER A CA 1
ATOM 1348 C C . SER A 1 163 ? 1.706 -0.742 1.323 1.00 79.06 163 SER A C 1
ATOM 1350 O O . SER A 1 163 ? 1.917 0.410 0.941 1.00 79.06 163 SER A O 1
ATOM 1352 N N . PRO A 1 164 ? 1.156 -0.992 2.525 1.00 79.19 164 PRO A N 1
ATOM 1353 C CA . PRO A 1 164 ? 0.760 0.062 3.466 1.00 79.19 164 PRO A CA 1
ATOM 1354 C C . PRO A 1 164 ? 1.823 1.137 3.738 1.00 79.19 164 PRO A C 1
ATOM 1356 O O . PRO A 1 164 ? 1.462 2.285 3.979 1.00 79.19 164 PRO A O 1
ATOM 1359 N N . GLU A 1 165 ? 3.111 0.806 3.623 1.00 73.19 165 GLU A N 1
ATOM 1360 C CA . GLU A 1 165 ? 4.219 1.757 3.810 1.00 73.19 165 GLU A CA 1
ATOM 1361 C C . GLU A 1 165 ? 4.414 2.738 2.649 1.00 73.19 165 GLU A C 1
ATOM 1363 O O . GLU A 1 165 ? 5.161 3.703 2.767 1.00 73.19 165 GLU A O 1
ATOM 1368 N N . HIS A 1 166 ? 3.752 2.508 1.516 1.00 73.00 166 HIS A N 1
ATOM 1369 C CA . HIS A 1 166 ? 3.878 3.344 0.332 1.00 73.00 166 HIS A CA 1
ATOM 1370 C C . HIS A 1 166 ? 2.765 4.392 0.280 1.00 73.00 166 HIS A C 1
ATOM 1372 O O . HIS A 1 166 ? 1.577 4.074 0.389 1.00 73.00 166 HIS A O 1
ATOM 1378 N N . ASP A 1 167 ? 3.124 5.630 -0.059 1.00 81.50 167 ASP A N 1
ATOM 1379 C CA . ASP A 1 167 ? 2.164 6.719 -0.300 1.00 81.50 167 ASP A CA 1
ATOM 1380 C C . ASP A 1 167 ? 1.211 6.440 -1.478 1.00 81.50 167 ASP A C 1
ATOM 1382 O O . ASP A 1 167 ? 0.176 7.093 -1.628 1.00 81.50 167 ASP A O 1
ATOM 1386 N N . LEU A 1 168 ? 1.535 5.437 -2.297 1.00 86.62 168 LEU A N 1
ATOM 1387 C CA . LEU A 1 168 ? 0.751 4.959 -3.433 1.00 86.62 168 LEU A CA 1
ATOM 1388 C C . LEU A 1 168 ? -0.365 3.976 -3.046 1.00 86.62 168 LEU A C 1
ATOM 1390 O O . LEU A 1 168 ? -1.272 3.738 -3.848 1.00 86.62 168 LEU A O 1
ATOM 1394 N N . TRP A 1 169 ? -0.349 3.430 -1.825 1.00 87.56 169 TRP A N 1
ATOM 1395 C CA . TRP A 1 169 ? -1.292 2.389 -1.403 1.00 87.56 169 TRP A CA 1
ATOM 1396 C C . TRP A 1 169 ? -2.741 2.876 -1.388 1.00 87.56 169 TRP A C 1
ATOM 1398 O O . TRP A 1 169 ? -3.638 2.204 -1.904 1.00 87.56 169 TRP A O 1
ATOM 1408 N N . LEU A 1 170 ? -2.975 4.079 -0.852 1.00 90.38 170 LEU A N 1
ATOM 1409 C CA . LEU A 1 170 ? -4.308 4.683 -0.838 1.00 90.38 170 LEU A CA 1
ATOM 1410 C C . LEU A 1 170 ? -4.738 5.210 -2.214 1.00 90.38 170 LEU A C 1
ATOM 1412 O O . LEU A 1 170 ? -5.824 4.836 -2.653 1.00 90.38 170 LEU A O 1
ATOM 1416 N N . PRO A 1 171 ? -3.951 6.057 -2.914 1.00 94.38 171 PRO A N 1
ATOM 1417 C CA . PRO A 1 171 ? -4.391 6.641 -4.179 1.00 94.38 171 PRO A CA 1
ATOM 1418 C C . PRO A 1 171 ? -4.737 5.599 -5.249 1.00 94.38 171 PRO A C 1
ATOM 1420 O O . PRO A 1 171 ? -5.671 5.797 -6.021 1.00 94.38 171 PRO A O 1
ATOM 1423 N N . PHE A 1 172 ? -4.041 4.465 -5.283 1.00 96.12 172 PHE A N 1
ATOM 1424 C CA . PHE A 1 172 ? -4.314 3.417 -6.268 1.00 96.12 172 PHE A CA 1
ATOM 1425 C C . PHE A 1 172 ? -5.236 2.308 -5.748 1.00 96.12 172 PHE A C 1
ATOM 1427 O O . PHE A 1 172 ? -5.491 1.333 -6.455 1.00 96.12 172 PHE A O 1
ATOM 1434 N N . GLY A 1 173 ? -5.804 2.471 -4.550 1.00 94.25 173 GLY A N 1
ATOM 1435 C CA . GLY A 1 173 ? -6.861 1.599 -4.043 1.00 94.25 173 GLY A CA 1
ATOM 1436 C C . GLY A 1 173 ? -6.391 0.248 -3.512 1.00 94.25 173 GLY A C 1
ATOM 1437 O O . GLY A 1 173 ? -7.229 -0.600 -3.231 1.00 94.25 173 GLY A O 1
ATOM 1438 N N . PHE A 1 174 ? -5.090 0.036 -3.303 1.00 90.50 174 PHE A N 1
ATOM 1439 C CA . PHE A 1 174 ? -4.578 -1.194 -2.685 1.00 90.50 174 PHE A CA 1
ATOM 1440 C C . PHE A 1 174 ? -5.084 -1.379 -1.247 1.00 90.50 174 PHE A C 1
ATOM 1442 O O . PHE A 1 174 ? -5.273 -2.502 -0.784 1.00 90.50 174 PHE A O 1
ATOM 1449 N N . CYS A 1 175 ? -5.472 -0.298 -0.574 1.00 88.88 175 CYS A N 1
ATOM 1450 C CA . CYS A 1 175 ? -6.095 -0.375 0.744 1.00 88.88 175 CYS A CA 1
ATOM 1451 C C . CYS A 1 175 ? -7.416 -1.152 0.806 1.00 88.88 175 CYS A C 1
ATOM 1453 O O . CYS A 1 175 ? -7.808 -1.572 1.894 1.00 88.88 175 CYS A O 1
ATOM 1455 N N . VAL A 1 176 ? -8.107 -1.393 -0.311 1.00 89.56 176 VAL A N 1
ATOM 1456 C CA . VAL A 1 176 ? -9.347 -2.195 -0.309 1.00 89.56 176 VAL A CA 1
ATOM 1457 C C . VAL A 1 176 ? -9.071 -3.696 -0.270 1.00 89.56 176 VAL A C 1
ATOM 1459 O O . VAL A 1 176 ? -9.966 -4.493 -0.003 1.00 89.56 176 VAL A O 1
ATOM 1462 N N . THR A 1 177 ? -7.826 -4.090 -0.521 1.00 82.12 177 THR A N 1
ATOM 1463 C CA . THR A 1 177 ? -7.425 -5.488 -0.643 1.00 82.12 177 THR A CA 1
ATOM 1464 C C . THR A 1 177 ? -6.895 -6.067 0.678 1.00 82.12 177 THR A C 1
ATOM 1466 O O . THR A 1 177 ? -6.594 -5.347 1.636 1.00 82.12 177 THR A O 1
ATOM 1469 N N . SER A 1 178 ? -6.880 -7.398 0.764 1.00 74.25 178 SER A N 1
ATOM 1470 C CA . SER A 1 178 ? -5.988 -8.174 1.637 1.00 74.25 178 SER A CA 1
ATOM 1471 C C . SER A 1 178 ? -4.661 -8.447 0.924 1.00 74.25 178 SER A C 1
ATOM 1473 O O . SER A 1 178 ? -4.633 -8.420 -0.307 1.00 74.25 178 SER A O 1
ATOM 1475 N N . GLU A 1 179 ? -3.614 -8.822 1.665 1.00 65.62 179 GLU A N 1
ATOM 1476 C CA . GLU A 1 179 ? -2.281 -9.164 1.127 1.00 65.62 179 GLU A CA 1
ATOM 1477 C C . GLU A 1 179 ? -2.342 -10.140 -0.069 1.00 65.62 179 GLU A C 1
ATOM 1479 O O . GLU A 1 179 ? -1.645 -9.985 -1.071 1.00 65.62 179 GLU A O 1
ATOM 1484 N N . VAL A 1 180 ? -3.239 -11.134 -0.021 1.00 66.38 180 VAL A N 1
ATOM 1485 C CA . VAL A 1 180 ? -3.417 -12.101 -1.120 1.00 66.38 180 VAL A CA 1
ATOM 1486 C C . VAL A 1 180 ? -4.021 -11.437 -2.363 1.00 66.38 180 VAL A C 1
ATOM 1488 O O . VAL A 1 180 ? -3.622 -11.727 -3.492 1.00 66.38 180 VAL A O 1
ATOM 1491 N N . SER A 1 181 ? -4.991 -10.543 -2.173 1.00 76.81 181 SER A N 1
ATOM 1492 C CA . SER A 1 181 ? -5.666 -9.838 -3.269 1.00 76.81 181 SER A CA 1
ATOM 1493 C C . SER A 1 181 ? -4.913 -8.606 -3.787 1.00 76.81 181 SER A C 1
ATOM 1495 O O . SER A 1 181 ? -5.169 -8.208 -4.922 1.00 76.81 181 SER A O 1
ATOM 1497 N N . GLU A 1 182 ? -3.945 -8.062 -3.041 1.00 80.19 182 GLU A N 1
ATOM 1498 C CA . GLU A 1 182 ? -3.062 -6.979 -3.507 1.00 80.19 182 GLU A CA 1
ATOM 1499 C C . GLU A 1 182 ? -2.320 -7.389 -4.782 1.00 80.19 182 GLU A C 1
ATOM 1501 O O . GLU A 1 182 ? -2.294 -6.641 -5.758 1.00 80.19 182 GLU A O 1
ATOM 1506 N N . LYS A 1 183 ? -1.823 -8.632 -4.840 1.00 79.50 183 LYS A N 1
ATOM 1507 C CA . LYS A 1 183 ? -1.176 -9.186 -6.042 1.00 79.50 183 LYS A CA 1
ATOM 1508 C C . LYS A 1 183 ? -2.105 -9.217 -7.249 1.00 79.50 183 LYS A C 1
ATOM 1510 O O . LYS A 1 183 ? -1.671 -8.941 -8.365 1.00 79.50 183 LYS A O 1
ATOM 1515 N N . ARG A 1 184 ? -3.386 -9.541 -7.039 1.00 86.19 184 ARG A N 1
ATOM 1516 C CA . ARG A 1 184 ? -4.389 -9.539 -8.115 1.00 86.19 184 ARG A CA 1
ATOM 1517 C C . ARG A 1 184 ? -4.623 -8.120 -8.628 1.00 86.19 184 ARG A C 1
ATOM 1519 O O . ARG A 1 184 ? -4.695 -7.932 -9.838 1.00 86.19 184 ARG A O 1
ATOM 1526 N N . LEU A 1 185 ? -4.697 -7.133 -7.732 1.00 91.56 185 LEU A N 1
ATOM 1527 C CA . LEU A 1 185 ? -4.862 -5.730 -8.116 1.00 91.56 185 LEU A CA 1
ATOM 1528 C C . LEU A 1 185 ? -3.612 -5.186 -8.823 1.00 91.56 185 LEU A C 1
ATOM 1530 O O . LEU A 1 185 ? -3.729 -4.516 -9.846 1.00 91.56 185 LEU A O 1
ATOM 1534 N N . GLY A 1 186 ? -2.416 -5.544 -8.349 1.00 90.62 186 GLY A N 1
ATOM 1535 C CA . GLY A 1 186 ? -1.154 -5.249 -9.029 1.00 90.62 186 GLY A CA 1
ATOM 1536 C C . GLY A 1 186 ? -1.107 -5.855 -10.434 1.00 90.62 186 GLY A C 1
ATOM 1537 O O . GLY A 1 186 ? -0.728 -5.177 -11.383 1.00 90.62 186 GLY A O 1
ATOM 1538 N N . GLY A 1 187 ? -1.581 -7.094 -10.599 1.00 90.19 187 GLY A N 1
ATOM 1539 C CA . GLY A 1 187 ? -1.738 -7.736 -11.907 1.00 90.19 187 GLY A CA 1
ATOM 1540 C C . GLY A 1 187 ? -2.678 -6.973 -12.847 1.00 90.19 187 GLY A C 1
ATOM 1541 O O . GLY A 1 187 ? -2.327 -6.750 -14.005 1.00 90.19 187 GLY A O 1
ATOM 1542 N N . LEU A 1 188 ? -3.827 -6.512 -12.342 1.00 95.88 188 LEU A N 1
ATOM 1543 C CA . LEU A 1 188 ? -4.766 -5.682 -13.103 1.00 95.88 188 LEU A CA 1
ATOM 1544 C C . LEU A 1 188 ? -4.113 -4.373 -13.567 1.00 95.88 188 LEU A C 1
ATOM 1546 O O . LEU A 1 188 ? -4.170 -4.048 -14.752 1.00 95.88 188 LEU A O 1
ATOM 1550 N N . TYR A 1 189 ? -3.438 -3.649 -12.670 1.00 97.81 189 TYR A N 1
ATOM 1551 C CA . TYR A 1 189 ? -2.720 -2.430 -13.044 1.00 97.81 189 TYR A CA 1
ATOM 1552 C C . TYR A 1 189 ? -1.593 -2.711 -14.042 1.00 97.81 189 TYR A C 1
ATOM 1554 O O . TYR A 1 189 ? -1.448 -1.984 -15.019 1.00 97.81 189 TYR A O 1
ATOM 1562 N N . MET A 1 190 ? -0.839 -3.797 -13.861 1.00 95.38 190 MET A N 1
ATOM 1563 C CA . MET A 1 190 ? 0.222 -4.196 -14.786 1.00 95.38 190 MET A CA 1
ATOM 1564 C C . MET A 1 190 ? -0.311 -4.475 -16.200 1.00 95.38 190 MET A C 1
ATOM 1566 O O . MET A 1 190 ? 0.331 -4.148 -17.200 1.00 95.38 190 MET A O 1
ATOM 1570 N N . ASN A 1 191 ? -1.488 -5.089 -16.304 1.00 96.56 191 ASN A N 1
ATOM 1571 C CA . ASN A 1 191 ? -2.149 -5.310 -17.587 1.00 96.56 191 ASN A CA 1
ATOM 1572 C C . ASN A 1 191 ? -2.689 -4.001 -18.174 1.00 96.56 191 ASN A C 1
ATOM 1574 O O . ASN A 1 191 ? -2.626 -3.806 -19.390 1.00 96.56 191 ASN A O 1
ATOM 1578 N N . LEU A 1 192 ? -3.166 -3.092 -17.322 1.00 98.31 192 LEU A N 1
ATOM 1579 C CA . LEU A 1 192 ? -3.652 -1.782 -17.733 1.00 98.31 192 LEU A CA 1
ATOM 1580 C C . LEU A 1 192 ? -2.538 -0.912 -18.325 1.00 98.31 192 LEU A C 1
ATOM 1582 O O . LEU A 1 192 ? -2.714 -0.419 -19.437 1.00 98.31 192 LEU A O 1
ATOM 1586 N N . ILE A 1 193 ? -1.382 -0.790 -17.661 1.00 97.69 193 ILE A N 1
ATOM 1587 C CA . ILE A 1 193 ? -0.267 0.043 -18.156 1.00 97.69 193 ILE A CA 1
ATOM 1588 C C . ILE A 1 193 ? 0.298 -0.446 -19.497 1.00 97.69 193 ILE A C 1
ATOM 1590 O O . ILE A 1 193 ? 0.945 0.312 -20.208 1.00 97.69 193 ILE A O 1
ATOM 1594 N N . ARG A 1 194 ? 0.041 -1.709 -19.869 1.00 96.75 194 ARG A N 1
ATOM 1595 C CA . ARG A 1 194 ? 0.386 -2.279 -21.183 1.00 96.75 194 ARG A CA 1
ATOM 1596 C C . ARG A 1 194 ? -0.650 -1.995 -22.275 1.00 96.75 194 ARG A C 1
ATOM 1598 O O . ARG A 1 194 ? -0.393 -2.297 -23.437 1.00 96.75 194 ARG A O 1
ATOM 1605 N N . LYS A 1 195 ? -1.828 -1.471 -21.924 1.00 98.00 195 LYS A N 1
ATOM 1606 C CA . LYS A 1 195 ? -2.937 -1.161 -22.848 1.00 98.00 195 LYS A CA 1
ATOM 1607 C C . LYS A 1 195 ? -3.251 0.337 -22.956 1.00 98.00 195 LYS A C 1
ATOM 1609 O O . LYS A 1 195 ? -4.143 0.717 -23.720 1.00 98.00 195 LYS A O 1
ATOM 1614 N N . CYS A 1 196 ? -2.551 1.188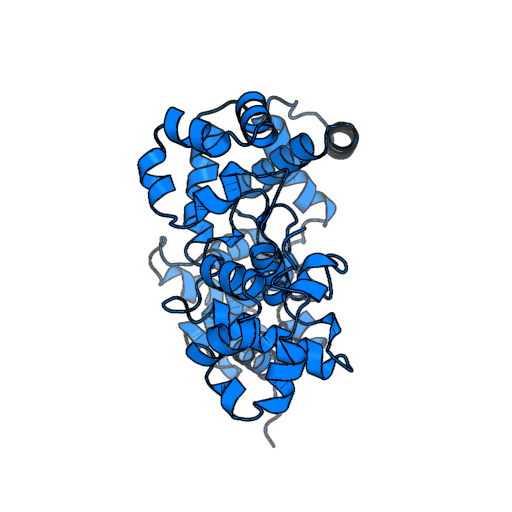 -22.215 1.00 97.56 196 CYS A N 1
ATOM 1615 C CA . CYS A 1 196 ? -2.680 2.641 -22.281 1.00 97.56 196 CYS A CA 1
ATOM 1616 C C . CYS A 1 196 ? -1.304 3.305 -22.357 1.00 97.56 196 CYS A C 1
ATOM 1618 O O . CYS A 1 196 ? -0.290 2.700 -22.010 1.00 97.56 196 CYS A O 1
ATOM 1620 N N . THR A 1 197 ? -1.263 4.556 -22.806 1.00 97.94 197 THR A N 1
ATOM 1621 C CA . THR A 1 197 ? -0.037 5.359 -22.715 1.00 97.94 197 THR A CA 1
ATOM 1622 C C . THR A 1 197 ? 0.151 5.871 -21.286 1.00 97.94 197 THR A C 1
ATOM 1624 O O . THR A 1 197 ? -0.790 5.881 -20.487 1.00 97.94 197 THR A O 1
ATOM 1627 N N . PHE A 1 198 ? 1.364 6.319 -20.952 1.00 98.06 198 PHE A N 1
ATOM 1628 C CA . PHE A 1 198 ? 1.623 6.942 -19.653 1.00 98.06 198 PHE A CA 1
ATOM 1629 C C . PHE A 1 198 ? 0.778 8.202 -19.436 1.00 98.06 198 PHE A C 1
ATOM 1631 O O . PHE A 1 198 ? 0.199 8.368 -18.368 1.00 98.06 198 PHE A O 1
ATOM 1638 N N . GLU A 1 199 ? 0.650 9.056 -20.455 1.00 98.00 199 GLU A N 1
ATOM 1639 C CA . GLU A 1 199 ? -0.172 10.267 -20.352 1.00 98.00 199 GLU A CA 1
ATOM 1640 C C . GLU A 1 199 ? -1.662 9.935 -20.212 1.00 98.00 199 GLU A C 1
ATOM 1642 O O . GLU A 1 199 ? -2.337 10.542 -19.391 1.00 98.00 199 GLU A O 1
ATOM 1647 N N . GLU A 1 200 ? -2.173 8.922 -20.924 1.00 98.31 200 GLU A N 1
ATOM 1648 C CA . GLU A 1 200 ? -3.560 8.465 -20.758 1.00 98.31 200 GLU A CA 1
ATOM 1649 C C . GLU A 1 200 ? -3.819 7.974 -19.323 1.00 98.31 200 GLU A C 1
ATOM 1651 O O . GLU A 1 200 ? -4.830 8.332 -18.716 1.00 98.31 200 GLU A O 1
ATOM 1656 N N . PHE A 1 201 ? -2.887 7.197 -18.758 1.00 98.62 201 PHE A N 1
ATOM 1657 C CA . PHE A 1 201 ? -2.970 6.731 -17.374 1.00 98.62 201 PHE A CA 1
ATOM 1658 C C . PHE A 1 201 ? -2.924 7.889 -16.374 1.00 98.62 201 PHE A C 1
ATOM 1660 O O . PHE A 1 201 ? -3.772 7.975 -15.487 1.00 98.62 201 PHE A O 1
ATOM 1667 N N . HIS A 1 202 ? -1.947 8.784 -16.524 1.00 98.25 202 HIS A N 1
ATOM 1668 C CA . HIS A 1 202 ? -1.759 9.941 -15.657 1.00 98.25 202 HIS A CA 1
ATOM 1669 C C . HIS A 1 202 ? -2.973 10.875 -15.689 1.00 98.25 202 HIS A C 1
ATOM 1671 O O . HIS A 1 202 ? -3.484 11.226 -14.629 1.00 98.25 202 HIS A O 1
ATOM 1677 N N . THR A 1 203 ? -3.491 11.221 -16.870 1.00 98.38 203 THR A N 1
ATOM 1678 C CA . THR A 1 203 ? -4.705 12.037 -16.999 1.00 98.38 203 THR A CA 1
ATOM 1679 C C . THR A 1 203 ? -5.903 11.345 -16.353 1.00 98.38 203 THR A C 1
ATOM 1681 O O . THR A 1 203 ? -6.648 11.975 -15.606 1.00 98.38 203 THR A O 1
ATOM 1684 N N . ALA A 1 204 ? -6.079 10.036 -16.567 1.00 98.44 204 ALA A N 1
ATOM 1685 C CA . ALA A 1 204 ? -7.161 9.295 -15.927 1.00 98.44 204 ALA A CA 1
ATOM 1686 C C . ALA A 1 204 ? -7.024 9.256 -14.398 1.00 98.44 204 ALA A C 1
ATOM 1688 O O . ALA A 1 204 ? -8.032 9.291 -13.696 1.00 98.44 204 ALA A O 1
ATOM 1689 N N . PHE A 1 205 ? -5.804 9.183 -13.868 1.00 98.31 205 PHE A N 1
ATOM 1690 C CA . PHE A 1 205 ? -5.557 9.288 -12.435 1.00 98.31 205 PHE A CA 1
ATOM 1691 C C . PHE A 1 205 ? -5.899 10.682 -11.914 1.00 98.31 205 PHE A C 1
ATOM 1693 O O . PHE A 1 205 ? -6.742 10.793 -11.029 1.00 98.31 205 PHE A O 1
ATOM 1700 N N . GLU A 1 206 ? -5.334 11.733 -12.509 1.00 97.88 206 GLU A N 1
ATOM 1701 C CA . GLU A 1 206 ? -5.564 13.127 -12.116 1.00 97.88 206 GLU A CA 1
ATOM 1702 C C . GLU A 1 206 ? -7.054 13.495 -12.115 1.00 97.88 206 GLU A C 1
ATOM 1704 O O . GLU A 1 206 ? -7.524 14.203 -11.232 1.00 97.88 206 GLU A O 1
ATOM 1709 N N . GLU A 1 207 ? -7.830 12.977 -13.065 1.00 97.56 207 GLU A N 1
ATOM 1710 C CA . GLU A 1 207 ? -9.253 13.297 -13.210 1.00 97.56 207 GLU A CA 1
ATOM 1711 C C . GLU A 1 207 ? -10.202 12.349 -12.454 1.00 97.56 207 GLU A C 1
ATOM 1713 O O . GLU A 1 207 ? -11.417 12.422 -12.650 1.00 97.56 207 GLU A O 1
ATOM 1718 N N . SER A 1 208 ? -9.694 11.436 -11.616 1.00 98.00 208 SER A N 1
ATOM 1719 C CA . SER A 1 208 ? -10.508 10.407 -10.937 1.00 98.00 208 SER A CA 1
ATOM 1720 C C . SER A 1 208 ? -11.274 9.484 -11.904 1.00 98.00 208 SER A C 1
ATOM 1722 O O . SER A 1 208 ? -12.378 9.012 -11.625 1.00 98.00 208 SER A O 1
ATOM 1724 N N . LYS A 1 209 ? -10.678 9.201 -13.066 1.00 98.12 209 LYS A N 1
ATOM 1725 C CA . LYS A 1 209 ? -11.234 8.402 -14.172 1.00 98.12 209 LYS A CA 1
ATOM 1726 C C . LYS A 1 209 ? -10.541 7.052 -14.381 1.00 98.12 209 LYS A C 1
ATOM 1728 O O . LYS A 1 209 ? -10.816 6.392 -15.381 1.00 98.12 209 LYS A O 1
ATOM 1733 N N . LEU A 1 210 ? -9.713 6.574 -13.446 1.00 98.38 210 LEU A N 1
ATOM 1734 C CA . LEU A 1 210 ? -9.087 5.243 -13.552 1.00 98.38 210 LEU A CA 1
ATOM 1735 C C . LEU A 1 210 ? -10.105 4.110 -13.754 1.00 98.38 210 LEU A C 1
ATOM 1737 O O . LEU A 1 210 ? -9.839 3.188 -14.516 1.00 98.38 210 LEU A O 1
ATOM 1741 N N . ILE A 1 211 ? -11.289 4.201 -13.137 1.00 98.12 211 ILE A N 1
ATOM 1742 C CA . ILE A 1 211 ? -12.385 3.237 -13.348 1.00 98.12 211 ILE A CA 1
ATOM 1743 C C . ILE A 1 211 ? -12.815 3.222 -14.820 1.00 98.12 211 ILE A C 1
ATOM 1745 O O . ILE A 1 211 ? -12.924 2.157 -15.425 1.00 98.12 211 ILE A O 1
ATOM 1749 N N . ALA A 1 212 ? -13.033 4.403 -15.406 1.00 98.31 212 ALA A N 1
ATOM 1750 C CA . ALA A 1 212 ? -13.427 4.533 -16.804 1.00 98.31 212 ALA A CA 1
ATOM 1751 C C . ALA A 1 212 ? -12.320 4.034 -17.742 1.00 98.31 212 ALA A C 1
ATOM 1753 O O . ALA A 1 212 ? -12.609 3.342 -18.717 1.00 98.31 212 ALA A O 1
ATOM 1754 N N . LEU A 1 213 ? -11.054 4.317 -17.413 1.00 98.62 213 LEU A N 1
ATOM 1755 C CA . LEU A 1 213 ? -9.909 3.803 -18.154 1.00 98.62 213 LEU A CA 1
ATOM 1756 C C . LEU A 1 213 ? -9.869 2.266 -18.111 1.00 98.62 213 LEU A C 1
ATOM 1758 O O . LEU A 1 213 ? -9.846 1.640 -19.168 1.00 98.62 213 LEU A O 1
ATOM 1762 N N . MET A 1 214 ? -9.945 1.647 -16.927 1.00 98.50 214 MET A N 1
ATOM 1763 C CA . MET A 1 214 ? -9.990 0.184 -16.764 1.00 98.50 214 MET A CA 1
ATOM 1764 C C . MET A 1 214 ? -11.110 -0.451 -17.592 1.00 98.50 214 MET A C 1
ATOM 1766 O O . MET A 1 214 ? -10.865 -1.404 -18.334 1.00 98.50 214 MET A O 1
ATOM 1770 N N . ASP A 1 215 ? -12.321 0.101 -17.508 1.00 98.25 215 ASP A N 1
ATOM 1771 C CA . ASP A 1 215 ? -13.477 -0.394 -18.252 1.00 98.25 215 ASP A CA 1
ATOM 1772 C C . ASP A 1 215 ? -13.258 -0.261 -19.771 1.00 98.25 215 ASP A C 1
ATOM 1774 O O . ASP A 1 215 ? -13.484 -1.224 -20.505 1.00 98.25 215 ASP A O 1
ATOM 1778 N N . SER A 1 216 ? -12.733 0.880 -20.239 1.00 98.25 216 SER A N 1
ATOM 1779 C CA . SER A 1 216 ? -12.446 1.125 -21.663 1.00 98.25 216 SER A CA 1
ATOM 1780 C C . SER A 1 216 ? -11.367 0.203 -22.244 1.00 98.25 216 SER A C 1
ATOM 1782 O O . SER A 1 216 ? -11.387 -0.094 -23.437 1.00 98.25 216 SER A O 1
ATOM 1784 N N . LYS A 1 217 ? -10.440 -0.289 -21.410 1.00 98.25 217 LYS A N 1
ATOM 1785 C CA . LYS A 1 217 ? -9.383 -1.235 -21.809 1.00 98.25 217 LYS A CA 1
ATOM 1786 C C . LYS A 1 217 ? -9.779 -2.705 -21.625 1.00 98.25 217 LYS A C 1
ATOM 1788 O O . LYS A 1 217 ? -8.948 -3.586 -21.847 1.00 98.25 217 LYS A O 1
ATOM 1793 N N . GLY A 1 218 ? -11.038 -2.974 -21.265 1.00 97.62 218 GLY A N 1
ATOM 1794 C CA . GLY A 1 218 ? -11.605 -4.322 -21.164 1.00 97.62 218 GLY A CA 1
ATOM 1795 C C . GLY A 1 218 ? -11.467 -4.987 -19.791 1.00 97.62 218 GLY A C 1
ATOM 1796 O O . GLY A 1 218 ? -11.786 -6.164 -19.663 1.00 97.62 218 GLY A O 1
ATOM 1797 N N . PHE A 1 219 ? -11.048 -4.260 -18.751 1.00 98.00 219 PHE A N 1
ATOM 1798 C CA . PHE A 1 219 ? -10.797 -4.816 -17.412 1.00 98.00 219 PHE A CA 1
ATOM 1799 C C . PHE A 1 219 ? -11.975 -4.683 -16.441 1.00 98.00 219 PHE A C 1
ATOM 1801 O O . PHE A 1 219 ? -11.815 -4.911 -15.244 1.00 98.00 219 PHE A O 1
ATOM 1808 N N . ARG A 1 220 ? -13.177 -4.346 -16.928 1.00 96.94 220 ARG A N 1
ATOM 1809 C CA . ARG A 1 220 ? -14.365 -4.144 -16.080 1.00 96.94 220 ARG A CA 1
ATOM 1810 C C . ARG A 1 220 ? -14.656 -5.341 -15.174 1.00 96.94 220 ARG A C 1
ATOM 1812 O O . ARG A 1 220 ? -14.885 -5.161 -13.985 1.00 96.94 220 ARG A O 1
ATOM 1819 N N . GLN A 1 221 ? -14.642 -6.558 -15.720 1.00 95.75 221 GLN A N 1
ATOM 1820 C CA . GLN A 1 221 ? -14.964 -7.766 -14.947 1.00 95.75 221 GLN A CA 1
ATOM 1821 C C . GLN A 1 221 ? -13.913 -8.060 -13.870 1.00 95.75 221 GLN A C 1
ATOM 1823 O O . GLN A 1 221 ? -14.266 -8.357 -12.733 1.00 95.75 221 GLN A O 1
ATOM 1828 N N . GLU A 1 222 ? -12.626 -7.914 -14.195 1.00 94.44 222 GLU A N 1
ATOM 1829 C CA . GLU A 1 222 ? -11.544 -8.072 -13.217 1.00 94.44 222 GLU A CA 1
ATOM 1830 C C . GLU A 1 222 ? -11.631 -7.010 -12.111 1.00 94.44 222 GLU A C 1
ATOM 1832 O O . GLU A 1 222 ? -11.515 -7.338 -10.930 1.00 94.44 222 GLU A O 1
ATOM 1837 N N . ARG A 1 223 ? -11.911 -5.754 -12.482 1.00 95.44 223 ARG A N 1
ATOM 1838 C CA . ARG A 1 223 ? -12.089 -4.626 -11.559 1.00 95.44 223 ARG A CA 1
ATOM 1839 C C . ARG A 1 223 ? -13.272 -4.835 -10.609 1.00 95.44 223 ARG A C 1
ATOM 1841 O O . ARG A 1 223 ? -13.148 -4.550 -9.421 1.00 95.44 223 ARG A O 1
ATOM 1848 N N . LEU A 1 224 ? -14.399 -5.349 -11.106 1.00 94.31 224 LEU A N 1
ATOM 1849 C CA . LEU A 1 224 ? -15.578 -5.671 -10.289 1.00 94.31 224 LEU A CA 1
ATOM 1850 C C . LEU A 1 224 ? -15.321 -6.807 -9.285 1.00 94.31 224 LEU A C 1
ATOM 1852 O O . LEU A 1 224 ? -16.076 -6.956 -8.329 1.00 94.31 224 LEU A O 1
ATOM 1856 N N . GLY A 1 225 ? -14.233 -7.567 -9.447 1.00 91.25 225 GLY A N 1
ATOM 1857 C CA . GLY A 1 225 ? -13.767 -8.536 -8.455 1.00 91.25 225 GLY A CA 1
ATOM 1858 C C . GLY A 1 225 ? -13.247 -7.918 -7.148 1.00 91.25 225 GLY A C 1
ATOM 1859 O O . GLY A 1 225 ? -12.931 -8.668 -6.224 1.00 91.25 225 GLY A O 1
ATOM 1860 N N . PHE A 1 226 ? -13.149 -6.585 -7.059 1.00 91.38 226 PHE A N 1
ATOM 1861 C CA . PHE A 1 226 ? -12.714 -5.842 -5.875 1.00 91.38 226 PHE A CA 1
ATOM 1862 C C . PHE A 1 226 ? -13.849 -4.944 -5.356 1.00 91.38 226 PHE A C 1
ATOM 1864 O O . PHE A 1 226 ? -14.006 -3.810 -5.809 1.00 91.38 226 PHE A O 1
ATOM 1871 N N . SER A 1 227 ? -14.624 -5.443 -4.389 1.00 84.44 227 SER A N 1
ATOM 1872 C CA . SER A 1 227 ? -15.905 -4.855 -3.957 1.00 84.44 227 SER A CA 1
ATOM 1873 C C . SER A 1 227 ? -15.856 -3.360 -3.614 1.00 84.44 227 SER A C 1
ATOM 1875 O O . SER A 1 227 ? -16.745 -2.617 -4.017 1.00 84.44 227 SER A O 1
ATOM 1877 N N . ASP A 1 228 ? -14.802 -2.903 -2.932 1.00 90.56 228 ASP A N 1
ATOM 1878 C CA . ASP A 1 228 ? -14.693 -1.513 -2.465 1.00 90.56 228 ASP A CA 1
ATOM 1879 C C . ASP A 1 228 ? -13.789 -0.636 -3.345 1.00 90.56 228 ASP A C 1
ATOM 1881 O O . ASP A 1 228 ? -13.616 0.550 -3.057 1.00 90.56 228 ASP A O 1
ATOM 1885 N N . LEU A 1 229 ? -13.209 -1.169 -4.428 1.00 93.81 229 LEU A N 1
ATOM 1886 C CA . LEU A 1 229 ? -12.224 -0.439 -5.237 1.00 93.81 229 LEU A CA 1
ATOM 1887 C C . LEU A 1 229 ? -12.806 0.844 -5.842 1.00 93.81 229 LEU A C 1
ATOM 1889 O O . LEU A 1 229 ? -12.144 1.883 -5.852 1.00 93.81 229 LEU A O 1
ATOM 1893 N N . GLU A 1 230 ? -14.066 0.807 -6.283 1.00 93.75 230 GLU A N 1
ATOM 1894 C CA . GLU A 1 230 ? -14.748 2.000 -6.793 1.00 93.75 230 GLU A CA 1
ATOM 1895 C C . GLU A 1 230 ? -14.886 3.099 -5.731 1.00 93.75 230 GLU A C 1
ATOM 1897 O O . GLU A 1 230 ? -14.769 4.280 -6.061 1.00 93.75 230 GLU A O 1
ATOM 1902 N N . SER A 1 231 ? -15.085 2.726 -4.460 1.00 90.81 231 SER A N 1
ATOM 1903 C CA . SER A 1 231 ? -15.237 3.686 -3.356 1.00 90.81 231 SER A CA 1
ATOM 1904 C C . SER A 1 231 ? -13.983 4.535 -3.138 1.00 90.81 231 SER A C 1
ATOM 1906 O O . SER A 1 231 ? -14.082 5.659 -2.651 1.00 90.81 231 SER A O 1
ATOM 1908 N N . VAL A 1 232 ? -12.813 4.016 -3.529 1.00 94.06 232 VAL A N 1
ATOM 1909 C CA . VAL A 1 232 ? -11.535 4.729 -3.460 1.00 94.06 232 VAL A CA 1
ATOM 1910 C C . VAL A 1 232 ? -11.252 5.452 -4.772 1.00 94.06 232 VAL A C 1
ATOM 1912 O O . VAL A 1 232 ? -10.996 6.656 -4.775 1.00 94.06 232 VAL A O 1
ATOM 1915 N N . LEU A 1 233 ? -11.320 4.747 -5.905 1.00 95.81 233 LEU A N 1
ATOM 1916 C CA . LEU A 1 233 ? -10.867 5.293 -7.187 1.00 95.81 233 LEU A CA 1
ATOM 1917 C C . LEU A 1 233 ? -11.770 6.398 -7.746 1.00 95.81 233 LEU A C 1
ATOM 1919 O O . LEU A 1 233 ? -11.284 7.240 -8.494 1.00 95.81 233 LEU A O 1
ATOM 1923 N N . LYS A 1 234 ? -13.054 6.443 -7.367 1.00 94.62 234 LYS A N 1
ATOM 1924 C CA . LYS A 1 234 ? -13.991 7.483 -7.826 1.00 94.62 234 LYS A CA 1
ATOM 1925 C C . LYS A 1 234 ? -13.623 8.886 -7.336 1.00 94.62 234 LYS A C 1
ATOM 1927 O O . LYS A 1 234 ? -14.045 9.871 -7.934 1.00 94.62 234 LYS A O 1
ATOM 1932 N N . THR A 1 235 ? -12.880 8.987 -6.237 1.00 91.06 235 THR A N 1
ATOM 1933 C CA . THR A 1 235 ? -12.482 10.277 -5.654 1.00 91.06 235 THR A CA 1
ATOM 1934 C C . THR A 1 235 ? -10.973 10.453 -5.537 1.00 91.06 235 THR A C 1
ATOM 1936 O O . THR A 1 235 ? -10.508 11.523 -5.145 1.00 91.06 235 THR A O 1
ATOM 1939 N N . SER A 1 236 ? -10.205 9.412 -5.852 1.00 91.88 236 SER A N 1
ATOM 1940 C CA . SER A 1 236 ? -8.747 9.443 -5.879 1.00 91.88 236 SER A CA 1
ATOM 1941 C C . SER A 1 236 ? -8.228 10.235 -7.087 1.00 91.88 236 SER A C 1
ATOM 1943 O O . SER A 1 236 ? -8.849 10.150 -8.146 1.00 91.88 236 SER A O 1
ATOM 1945 N N . PRO A 1 237 ? -7.111 10.979 -6.976 1.00 92.06 237 PRO A N 1
ATOM 1946 C CA . PRO A 1 237 ? -6.235 11.131 -5.804 1.00 92.06 237 PRO A CA 1
ATOM 1947 C C . PRO A 1 237 ? -6.711 12.133 -4.751 1.00 92.06 237 PRO A C 1
ATOM 1949 O O . PRO A 1 237 ? -6.129 12.167 -3.662 1.00 92.06 237 PRO A O 1
ATOM 1952 N N . HIS A 1 238 ? -7.754 12.910 -5.048 1.00 92.06 238 HIS A N 1
ATOM 1953 C CA . HIS A 1 238 ? -8.096 14.160 -4.357 1.00 92.06 238 HIS A CA 1
ATOM 1954 C C . HIS A 1 238 ? -8.779 13.995 -3.002 1.00 92.06 238 HIS A C 1
ATOM 1956 O O . HIS A 1 238 ? -8.570 14.804 -2.100 1.00 92.06 238 HIS A O 1
ATOM 1962 N N . ARG A 1 239 ? -9.629 12.978 -2.840 1.00 87.62 239 ARG A N 1
ATOM 1963 C CA . ARG A 1 239 ? -10.363 12.735 -1.590 1.00 87.62 239 ARG A CA 1
ATOM 1964 C C . ARG A 1 239 ? -10.327 11.269 -1.211 1.00 87.62 239 ARG A C 1
ATOM 1966 O O . ARG A 1 239 ? -10.381 10.387 -2.066 1.00 87.62 239 ARG A O 1
ATOM 1973 N N . ARG A 1 240 ? -10.247 11.023 0.096 1.00 86.38 240 ARG A N 1
ATOM 1974 C CA . ARG A 1 240 ? -10.147 9.686 0.686 1.00 86.38 240 ARG A CA 1
ATOM 1975 C C . ARG A 1 240 ? -10.956 9.661 1.972 1.00 86.38 240 ARG A C 1
ATOM 1977 O O . ARG A 1 240 ? -10.862 10.592 2.771 1.00 86.38 240 ARG A O 1
ATOM 1984 N N . PHE A 1 241 ? -11.720 8.596 2.192 1.00 90.31 241 PHE A N 1
ATOM 1985 C CA . PHE A 1 241 ? -12.335 8.380 3.497 1.00 90.31 241 PHE A CA 1
ATOM 1986 C C . PHE A 1 241 ? -11.254 8.139 4.548 1.00 90.31 241 PHE A C 1
ATOM 1988 O O . PHE A 1 241 ? -10.287 7.410 4.311 1.00 90.31 241 PHE A O 1
ATOM 1995 N N . SER A 1 242 ? -11.438 8.723 5.732 1.00 91.88 242 SER A N 1
ATOM 1996 C CA . SER A 1 242 ? -10.488 8.597 6.839 1.00 91.88 242 SER A CA 1
ATOM 1997 C C . SER A 1 242 ? -10.297 7.147 7.290 1.00 91.88 242 SER A C 1
ATOM 1999 O O . SER A 1 242 ? -9.249 6.823 7.839 1.00 91.88 242 SER A O 1
ATOM 2001 N N . VAL A 1 243 ? -11.254 6.253 7.008 1.00 93.19 243 VAL A N 1
ATOM 2002 C CA . VAL A 1 243 ? -11.137 4.827 7.345 1.00 93.19 243 VAL A CA 1
ATOM 2003 C C . VAL A 1 243 ? -10.029 4.122 6.565 1.00 93.19 243 VAL A C 1
ATOM 2005 O O . VAL A 1 243 ? -9.381 3.226 7.095 1.00 93.19 243 VAL A O 1
ATOM 2008 N N . TRP A 1 244 ? -9.754 4.545 5.330 1.00 91.88 244 TRP A N 1
ATOM 2009 C CA . TRP A 1 244 ? -8.659 3.973 4.549 1.00 91.88 244 TRP A CA 1
ATOM 2010 C C . TRP A 1 244 ? -7.303 4.409 5.105 1.00 91.88 244 TRP A C 1
ATOM 2012 O O . TRP A 1 244 ? -6.373 3.612 5.166 1.00 91.88 244 TRP A O 1
ATOM 2022 N N . ILE A 1 245 ? -7.227 5.643 5.607 1.00 90.50 245 ILE A N 1
ATOM 2023 C CA . ILE A 1 245 ? -6.048 6.172 6.302 1.00 90.50 245 ILE A CA 1
ATOM 2024 C C . ILE A 1 245 ? -5.865 5.466 7.654 1.00 90.50 245 ILE A C 1
ATOM 2026 O O . ILE A 1 245 ? -4.749 5.100 8.011 1.00 90.50 245 ILE A O 1
ATOM 2030 N N . LEU A 1 246 ? -6.957 5.197 8.382 1.00 92.62 246 LEU A N 1
ATOM 2031 C CA . LEU A 1 246 ? -6.929 4.343 9.572 1.00 92.62 246 LEU A CA 1
ATOM 2032 C C . LEU A 1 246 ? -6.384 2.953 9.230 1.00 92.62 246 LEU A C 1
ATOM 2034 O O . LEU A 1 246 ? -5.542 2.436 9.960 1.00 92.62 246 LEU A O 1
ATOM 2038 N N . LYS A 1 247 ? -6.848 2.354 8.126 1.00 89.69 247 LYS A N 1
ATOM 2039 C CA . LYS A 1 247 ? -6.371 1.045 7.681 1.00 89.69 247 LYS A CA 1
ATOM 2040 C C . LYS A 1 247 ? -4.861 1.080 7.417 1.00 89.69 247 LYS A C 1
ATOM 2042 O O . LYS A 1 247 ? -4.150 0.220 7.915 1.00 89.69 247 LYS A O 1
ATOM 2047 N N . GLN A 1 248 ? -4.352 2.105 6.736 1.00 86.62 248 GLN A N 1
ATOM 2048 C CA . GLN A 1 248 ? -2.908 2.268 6.525 1.00 86.62 248 GLN A CA 1
ATOM 2049 C C . GLN A 1 248 ? -2.153 2.373 7.854 1.00 86.62 248 GLN A C 1
ATOM 2051 O O . GLN A 1 248 ? -1.228 1.606 8.101 1.00 86.62 248 GLN A O 1
ATOM 2056 N N . LEU A 1 249 ? -2.629 3.229 8.765 1.00 86.12 249 LEU A N 1
ATOM 2057 C CA . LEU A 1 249 ? -2.028 3.425 10.085 1.00 86.12 249 LEU A CA 1
ATOM 2058 C C . LEU A 1 249 ? -1.908 2.122 10.889 1.00 86.12 249 LEU A C 1
ATOM 2060 O O . LEU A 1 249 ? -0.942 1.963 11.640 1.00 86.12 249 LEU A O 1
ATOM 2064 N N . VAL A 1 250 ? -2.884 1.210 10.793 1.00 86.69 250 VAL A N 1
ATOM 2065 C CA . VAL A 1 250 ? -2.840 -0.048 11.556 1.00 86.69 250 VAL A CA 1
ATOM 2066 C C . VAL A 1 250 ? -1.876 -1.078 10.974 1.00 86.69 250 VAL A C 1
ATOM 2068 O O . VAL A 1 250 ? -1.356 -1.881 11.748 1.00 86.69 250 VAL A O 1
ATOM 2071 N N . TYR A 1 251 ? -1.642 -1.046 9.659 1.00 80.31 251 TYR A N 1
ATOM 2072 C CA . TYR A 1 251 ? -0.781 -2.003 8.962 1.00 80.31 251 TYR A CA 1
ATOM 2073 C C . TYR A 1 251 ? 0.661 -1.517 8.787 1.00 80.31 251 TYR A C 1
ATOM 2075 O O . TYR A 1 251 ? 1.531 -2.361 8.617 1.00 80.31 251 TYR A O 1
ATOM 2083 N N . SER A 1 252 ? 0.931 -0.214 8.893 1.00 73.56 252 SER A N 1
ATOM 2084 C CA . SER A 1 252 ? 2.302 0.306 8.892 1.00 73.56 252 SER A CA 1
ATOM 2085 C C . SER A 1 252 ? 3.067 -0.045 10.179 1.00 73.56 252 SER A C 1
ATOM 2087 O O . SER A 1 252 ? 2.535 0.113 11.286 1.00 73.56 252 SER A O 1
ATOM 2089 N N . GLU A 1 253 ? 4.316 -0.496 10.055 1.00 60.66 253 GLU A N 1
ATOM 2090 C CA . GLU A 1 253 ? 5.254 -0.757 11.154 1.00 60.66 253 GLU A CA 1
ATOM 2091 C C . GLU A 1 253 ? 5.831 0.542 11.740 1.00 60.66 253 GLU A C 1
ATOM 2093 O O . GLU A 1 253 ? 6.105 0.616 12.944 1.00 60.66 253 GLU A O 1
ATOM 2098 N N . GLU A 1 254 ? 5.957 1.597 10.929 1.00 52.12 254 GLU A N 1
ATOM 2099 C CA . GLU A 1 254 ? 6.473 2.888 11.380 1.00 52.12 254 GLU A CA 1
ATOM 2100 C C . GLU A 1 254 ? 5.478 3.694 12.235 1.00 52.12 254 GLU A C 1
ATOM 2102 O O . GLU A 1 254 ? 4.250 3.603 12.139 1.00 52.12 254 GLU A O 1
ATOM 2107 N N . ARG A 1 255 ? 6.036 4.592 13.059 1.00 45.12 255 ARG A N 1
ATOM 2108 C CA . ARG A 1 255 ? 5.314 5.722 13.668 1.00 45.12 255 ARG A CA 1
ATOM 2109 C C . ARG A 1 255 ? 5.009 6.827 12.624 1.00 45.12 255 ARG A C 1
ATOM 2111 O O . ARG A 1 255 ? 5.208 8.004 12.920 1.00 45.12 255 ARG A O 1
ATOM 2118 N N . GLY A 1 256 ? 4.533 6.486 11.424 1.00 39.16 256 GLY A N 1
ATOM 2119 C CA . GLY A 1 256 ? 4.197 7.426 10.336 1.00 39.16 256 GLY A CA 1
ATOM 2120 C C . GLY A 1 256 ? 3.400 6.737 9.216 1.00 39.16 256 GLY A C 1
ATOM 2121 O O . GLY A 1 256 ? 3.418 5.513 9.189 1.00 39.16 256 GLY A O 1
ATOM 2122 N N . PRO A 1 257 ? 2.647 7.455 8.351 1.00 37.44 257 PRO A N 1
ATOM 2123 C CA . PRO A 1 257 ? 2.794 8.860 7.973 1.00 37.44 257 PRO A CA 1
ATOM 2124 C C . PRO A 1 257 ? 2.051 9.826 8.905 1.00 37.44 257 PRO A C 1
ATOM 2126 O O . PRO A 1 257 ? 1.113 9.467 9.614 1.00 37.44 257 PRO A O 1
ATOM 2129 N N . GLY A 1 258 ? 2.551 11.063 8.965 1.00 46.19 258 GLY A N 1
ATOM 2130 C CA . GLY A 1 258 ? 2.267 12.054 10.003 1.00 46.19 258 GLY A CA 1
ATOM 2131 C C . GLY A 1 258 ? 0.801 12.177 10.420 1.00 46.19 258 GLY A C 1
ATOM 2132 O O . GLY A 1 258 ? -0.085 12.179 9.572 1.00 46.19 258 GLY A O 1
ATOM 2133 N N . ARG A 1 259 ? 0.590 12.323 11.743 1.00 52.75 259 ARG A N 1
ATOM 2134 C CA . ARG A 1 259 ? -0.648 12.737 12.440 1.00 52.75 259 ARG A CA 1
ATOM 2135 C C . ARG A 1 259 ? -1.740 13.202 11.474 1.00 52.75 259 ARG A C 1
ATOM 2137 O O . ARG A 1 259 ? -1.945 14.408 11.311 1.00 52.75 259 ARG A O 1
ATOM 2144 N N . THR A 1 260 ? -2.455 12.277 10.834 1.00 67.62 260 THR A N 1
ATOM 2145 C CA . THR A 1 260 ? -3.565 12.702 9.995 1.00 67.62 260 THR A CA 1
ATOM 2146 C C . THR A 1 260 ? -4.661 13.062 10.975 1.00 67.62 260 THR A C 1
ATOM 2148 O O . THR A 1 260 ? -5.268 12.190 11.596 1.00 67.62 260 THR A O 1
ATOM 2151 N N . ARG A 1 261 ? -4.819 14.370 11.212 1.00 77.31 261 ARG A N 1
ATOM 2152 C CA . ARG A 1 261 ? -5.699 14.918 12.253 1.00 77.31 261 ARG A CA 1
ATOM 2153 C C . ARG A 1 261 ? -7.103 14.316 12.173 1.00 77.31 261 ARG A C 1
ATOM 2155 O O . ARG A 1 261 ? -7.697 14.067 13.216 1.00 77.31 261 ARG A O 1
ATOM 2162 N N . SER A 1 262 ? -7.568 14.012 10.958 1.00 83.31 262 SER A N 1
ATOM 2163 C CA . SER A 1 262 ? -8.825 13.303 10.710 1.00 83.31 262 SER A CA 1
ATOM 2164 C C . SER A 1 262 ? -8.867 11.937 11.389 1.00 83.31 262 SER A C 1
ATOM 2166 O O . SER A 1 262 ? -9.746 11.723 12.200 1.00 83.31 262 SER A O 1
ATOM 2168 N N . VAL A 1 263 ? -7.897 11.040 11.175 1.00 88.94 263 VAL A N 1
ATOM 2169 C CA . VAL A 1 263 ? -7.893 9.708 11.816 1.00 88.94 263 VAL A CA 1
ATOM 2170 C C . VAL A 1 263 ? -7.886 9.814 13.338 1.00 88.94 263 VAL A C 1
ATOM 2172 O O . VAL A 1 263 ? -8.580 9.065 14.025 1.00 88.94 263 VAL A O 1
ATOM 2175 N N . PHE A 1 264 ? -7.112 10.763 13.868 1.00 89.69 264 PHE A N 1
ATOM 2176 C CA . PHE A 1 264 ? -7.011 10.950 15.309 1.00 89.69 264 PHE A CA 1
ATOM 2177 C C . PHE A 1 264 ? -8.332 11.404 15.928 1.00 89.69 264 PHE A C 1
ATOM 2179 O O . PHE A 1 264 ? -8.700 10.907 16.996 1.00 89.69 264 PHE A O 1
ATOM 2186 N N . ALA A 1 265 ? -9.027 12.324 15.261 1.00 89.50 265 ALA A N 1
ATOM 2187 C CA . ALA A 1 265 ? -10.316 12.832 15.701 1.00 89.50 265 ALA A CA 1
ATOM 2188 C C . ALA A 1 265 ? -11.453 11.833 15.473 1.00 89.50 265 ALA A C 1
ATOM 2190 O O . ALA A 1 265 ? -12.251 11.590 16.376 1.00 89.50 265 ALA A O 1
ATOM 2191 N N . ASP A 1 266 ? -11.488 11.229 14.291 1.00 93.50 266 ASP A N 1
ATOM 2192 C CA . ASP A 1 266 ? -12.554 10.347 13.834 1.00 93.50 266 ASP A CA 1
ATOM 2193 C C . ASP A 1 266 ? -12.579 9.049 14.638 1.00 93.50 266 ASP A C 1
ATOM 2195 O O . ASP A 1 266 ? -13.647 8.628 15.070 1.00 93.50 266 ASP A O 1
ATOM 2199 N N . TYR A 1 267 ? -11.412 8.444 14.892 1.00 94.94 267 TYR A N 1
ATOM 2200 C CA . TYR A 1 267 ? -11.304 7.088 15.447 1.00 94.94 267 TYR A CA 1
ATOM 2201 C C . TYR A 1 267 ? -10.755 7.038 16.873 1.00 94.94 267 TYR A C 1
ATOM 2203 O O . TYR A 1 267 ? -10.390 5.965 17.359 1.00 94.94 267 TYR A O 1
ATOM 2211 N N . GLY A 1 268 ? -10.724 8.178 17.565 1.00 93.50 268 GLY A N 1
ATOM 2212 C CA . GLY A 1 268 ? -10.558 8.198 19.015 1.00 93.50 268 GLY A CA 1
ATOM 2213 C C . GLY A 1 268 ? -9.122 8.238 19.538 1.00 93.50 268 GLY A C 1
ATOM 2214 O O . GLY A 1 268 ? -8.915 8.229 20.751 1.00 93.50 268 GLY A O 1
ATOM 2215 N N . PHE A 1 269 ? -8.112 8.339 18.667 1.00 92.12 269 PHE A N 1
ATOM 2216 C CA . PHE A 1 269 ? -6.717 8.433 19.119 1.00 92.12 269 PHE A CA 1
ATOM 2217 C C . PHE A 1 269 ? -6.418 9.739 19.872 1.00 92.12 269 PHE A C 1
ATOM 2219 O O . PHE A 1 269 ? -5.483 9.768 20.671 1.00 92.12 269 PHE A O 1
ATOM 2226 N N . MET A 1 270 ? -7.207 10.809 19.677 1.00 91.88 270 MET A N 1
ATOM 2227 C CA . MET A 1 270 ? -7.102 12.025 20.508 1.00 91.88 270 MET A CA 1
ATOM 2228 C C . MET A 1 270 ? -7.470 11.784 21.977 1.00 91.88 270 MET A C 1
ATOM 2230 O O . MET A 1 270 ? -7.037 12.546 22.835 1.00 91.88 270 MET A O 1
ATOM 2234 N N . ASN A 1 271 ? -8.238 10.733 22.278 1.00 94.75 271 ASN A N 1
ATOM 2235 C CA . ASN A 1 271 ? -8.674 10.418 23.637 1.00 94.75 271 ASN A CA 1
ATOM 2236 C C . ASN A 1 271 ? -7.679 9.519 24.391 1.00 94.75 271 ASN A C 1
ATOM 2238 O O . ASN A 1 271 ? -7.877 9.254 25.577 1.00 94.75 271 ASN A O 1
ATOM 2242 N N . CYS A 1 272 ? -6.637 9.011 23.726 1.00 93.00 272 CYS A N 1
ATOM 2243 C CA . CYS A 1 272 ? -5.623 8.172 24.361 1.00 93.00 272 CYS A CA 1
ATOM 2244 C C . CYS A 1 272 ? -4.734 8.997 25.299 1.00 93.00 272 CYS A C 1
ATOM 2246 O O . CYS A 1 272 ? -4.120 9.977 24.869 1.00 93.00 272 CYS A O 1
ATOM 2248 N N . ALA A 1 273 ? -4.613 8.553 26.551 1.00 92.56 273 ALA A N 1
ATOM 2249 C CA . ALA A 1 273 ? -3.793 9.214 27.564 1.00 92.56 273 ALA A CA 1
ATOM 2250 C C . ALA A 1 273 ? -2.285 9.045 27.311 1.00 92.56 273 ALA A C 1
ATOM 2252 O O . ALA A 1 273 ? -1.504 9.951 27.591 1.00 92.56 273 ALA A O 1
ATOM 2253 N N . ASP A 1 274 ? -1.879 7.900 26.757 1.00 87.62 274 ASP A N 1
ATOM 2254 C CA . ASP A 1 274 ? -0.477 7.539 26.552 1.00 87.62 274 ASP A CA 1
ATOM 2255 C C . ASP A 1 274 ? -0.268 6.679 25.288 1.00 87.62 274 ASP A C 1
ATOM 2257 O O . ASP A 1 274 ? -1.205 6.345 24.555 1.00 87.62 274 ASP A O 1
ATOM 2261 N N . GLU A 1 275 ? 0.990 6.329 25.015 1.00 84.94 275 GLU A N 1
ATOM 2262 C CA . GLU A 1 275 ? 1.375 5.467 23.890 1.00 84.94 275 GLU A CA 1
ATOM 2263 C C . GLU A 1 275 ? 0.884 4.018 24.042 1.00 84.94 275 GLU A C 1
ATOM 2265 O O . GLU A 1 275 ? 0.685 3.331 23.039 1.00 84.94 275 GLU A O 1
ATOM 2270 N N . MET A 1 276 ? 0.636 3.540 25.267 1.00 86.50 276 MET A N 1
ATOM 2271 C CA . MET A 1 276 ? 0.109 2.191 25.488 1.00 86.50 276 MET A CA 1
ATOM 2272 C C . MET A 1 276 ? -1.356 2.104 25.062 1.00 86.50 276 MET A C 1
ATOM 2274 O O . MET A 1 276 ? -1.736 1.143 24.393 1.00 86.50 276 MET A O 1
ATOM 2278 N N . GLU A 1 277 ? -2.172 3.111 25.385 1.00 91.56 277 GLU A N 1
ATOM 2279 C CA . GLU A 1 277 ? -3.549 3.214 24.902 1.00 91.56 277 GLU A CA 1
ATOM 2280 C C . GLU A 1 277 ? -3.600 3.369 23.383 1.00 91.56 277 GLU A C 1
ATOM 2282 O O . GLU A 1 277 ? -4.448 2.745 22.746 1.00 91.56 277 GLU A O 1
ATOM 2287 N N . ARG A 1 278 ? -2.674 4.131 22.784 1.00 89.69 278 ARG A N 1
ATOM 2288 C CA . ARG A 1 278 ? -2.582 4.266 21.318 1.00 89.69 278 ARG A CA 1
ATOM 2289 C C . ARG A 1 278 ? -2.240 2.944 20.652 1.00 89.69 278 ARG A C 1
ATOM 2291 O O . ARG A 1 278 ? -2.910 2.552 19.699 1.00 89.69 278 ARG A O 1
ATOM 2298 N N . ALA A 1 279 ? -1.234 2.237 21.166 1.00 87.12 279 ALA A N 1
ATOM 2299 C CA . ALA A 1 279 ? -0.853 0.922 20.664 1.00 87.12 279 ALA A CA 1
ATOM 2300 C C . ALA A 1 279 ? -1.990 -0.096 20.838 1.00 87.12 279 ALA A C 1
ATOM 2302 O O . ALA A 1 279 ? -2.253 -0.903 19.948 1.00 87.12 279 ALA A O 1
ATOM 2303 N N . ASP A 1 280 ? -2.703 -0.045 21.964 1.00 90.50 280 ASP A N 1
ATOM 2304 C CA . ASP A 1 280 ? -3.857 -0.901 22.215 1.00 90.50 280 ASP A CA 1
ATOM 2305 C C . ASP A 1 280 ? -5.018 -0.608 21.255 1.00 90.50 280 ASP A C 1
ATOM 2307 O O . ASP A 1 280 ? -5.565 -1.537 20.658 1.00 90.50 280 ASP A O 1
ATOM 2311 N N . LEU A 1 281 ? -5.338 0.667 21.023 1.00 93.44 281 LEU A N 1
ATOM 2312 C CA . LEU A 1 281 ? -6.368 1.087 20.074 1.00 93.44 281 LEU A CA 1
ATOM 2313 C C . LEU A 1 281 ? -5.993 0.728 18.626 1.00 93.44 281 LEU A C 1
ATOM 2315 O O . LEU A 1 281 ? -6.830 0.201 17.893 1.00 93.44 281 LEU A O 1
ATOM 2319 N N . LYS A 1 282 ? -4.722 0.893 18.232 1.00 90.56 282 LYS A N 1
ATOM 2320 C CA . LYS A 1 282 ? -4.196 0.408 16.942 1.00 90.56 282 LYS A CA 1
ATOM 2321 C C . LYS A 1 282 ? -4.415 -1.103 16.794 1.00 90.56 282 LYS A C 1
ATOM 2323 O O . LYS A 1 282 ? -4.925 -1.544 15.768 1.00 90.56 282 LYS A O 1
ATOM 2328 N N . ARG A 1 283 ? -4.134 -1.895 17.840 1.00 90.94 283 ARG A N 1
ATOM 2329 C CA . ARG A 1 283 ? -4.412 -3.346 17.854 1.00 90.94 283 ARG A CA 1
ATOM 2330 C C . ARG A 1 283 ? -5.901 -3.680 17.767 1.00 90.94 283 ARG A C 1
ATOM 2332 O O . ARG A 1 283 ? -6.227 -4.725 17.224 1.00 90.94 283 ARG A O 1
ATOM 2339 N N . VAL A 1 284 ? -6.795 -2.869 18.342 1.00 94.50 284 VAL A N 1
ATOM 2340 C CA . VAL A 1 284 ? -8.252 -3.075 18.201 1.00 94.50 284 VAL A CA 1
ATOM 2341 C C . VAL A 1 284 ? -8.661 -2.934 16.740 1.00 94.50 284 VAL A C 1
ATOM 2343 O O . VAL A 1 284 ? -9.360 -3.793 16.214 1.00 94.50 284 VAL A O 1
ATOM 2346 N N . TYR A 1 285 ? -8.226 -1.860 16.082 1.00 94.06 285 TYR A N 1
ATOM 2347 C CA . TYR A 1 285 ? -8.586 -1.626 14.689 1.00 94.06 285 TYR A CA 1
ATOM 2348 C C . TYR A 1 285 ? -7.910 -2.621 13.736 1.00 94.06 285 TYR A C 1
ATOM 2350 O O . TYR A 1 285 ? -8.556 -3.049 12.786 1.00 94.06 285 TYR A O 1
ATOM 2358 N N . LYS A 1 286 ? -6.671 -3.063 14.014 1.00 90.12 286 LYS A N 1
ATOM 2359 C CA . LYS A 1 286 ? -6.037 -4.172 13.274 1.00 90.12 286 LYS A CA 1
ATOM 2360 C C . LYS A 1 286 ? -6.903 -5.440 13.347 1.00 90.12 286 LYS A C 1
ATOM 2362 O O . LYS A 1 286 ? -7.298 -5.957 12.310 1.00 90.12 286 LYS A O 1
ATOM 2367 N N . GLU A 1 287 ? -7.312 -5.847 14.551 1.00 90.69 287 GLU A N 1
ATOM 2368 C CA . GLU A 1 287 ? -8.201 -7.005 14.766 1.00 90.69 287 GLU A CA 1
ATOM 2369 C C . GLU A 1 287 ? -9.562 -6.843 14.058 1.00 90.69 287 GLU A C 1
ATOM 2371 O O . GLU A 1 287 ? -10.092 -7.799 13.488 1.00 90.69 287 GLU A O 1
ATOM 2376 N N . TYR A 1 288 ? -10.115 -5.625 14.036 1.00 93.31 288 TYR A N 1
ATOM 2377 C CA . TYR A 1 288 ? -11.329 -5.320 13.275 1.00 93.31 288 TYR A CA 1
ATOM 2378 C C . TYR A 1 288 ? -11.141 -5.598 11.776 1.00 93.31 288 TYR A C 1
ATOM 2380 O O . TYR A 1 288 ? -11.938 -6.337 11.205 1.00 93.31 288 TYR A O 1
ATOM 2388 N N . PHE A 1 289 ? -10.092 -5.058 11.144 1.00 88.56 289 PHE A N 1
ATOM 2389 C CA . PHE A 1 289 ? -9.855 -5.231 9.703 1.00 88.56 289 PHE A CA 1
ATOM 2390 C C . PHE A 1 289 ? -9.433 -6.653 9.310 1.00 88.56 289 PHE A C 1
ATOM 2392 O O . PHE A 1 289 ? -9.699 -7.079 8.188 1.00 88.56 289 PHE A O 1
ATOM 2399 N N . GLU A 1 290 ? -8.808 -7.399 10.221 1.00 85.06 290 GLU A N 1
ATOM 2400 C CA . GLU A 1 290 ? -8.451 -8.808 10.012 1.00 85.06 290 GLU A CA 1
ATOM 2401 C C . GLU A 1 290 ? -9.660 -9.745 10.089 1.00 85.06 290 GLU A C 1
ATOM 2403 O O . GLU A 1 290 ? -9.634 -10.845 9.532 1.00 85.06 290 GLU A O 1
ATOM 2408 N N . THR A 1 291 ? -10.759 -9.309 10.712 1.00 82.62 291 THR A N 1
ATOM 2409 C CA . THR A 1 291 ? -12.008 -10.077 10.755 1.00 82.62 291 THR A CA 1
ATOM 2410 C C . THR A 1 291 ? -12.765 -9.914 9.432 1.00 82.62 291 THR A C 1
ATOM 2412 O O . THR A 1 291 ? -13.846 -9.341 9.391 1.00 82.62 291 THR A O 1
ATOM 2415 N N . TRP A 1 292 ? -12.192 -10.401 8.330 1.00 61.66 292 TRP A N 1
ATOM 2416 C CA . TRP A 1 292 ? -12.559 -10.081 6.939 1.00 61.66 292 TRP A CA 1
ATOM 2417 C C . TRP A 1 292 ? -14.043 -10.285 6.563 1.00 61.66 292 TRP A C 1
ATOM 2419 O O . TRP A 1 292 ? -14.538 -9.623 5.658 1.00 61.66 292 TRP A O 1
ATOM 2429 N N . SER A 1 293 ? -14.786 -11.148 7.268 1.00 61.97 293 SER A N 1
ATOM 2430 C CA . SER A 1 293 ? -16.233 -11.342 7.052 1.00 61.97 293 SER A CA 1
ATOM 2431 C C . SER A 1 293 ? -17.141 -10.352 7.799 1.00 61.97 293 SER A C 1
ATOM 2433 O O . SER A 1 293 ? -18.335 -10.306 7.518 1.00 61.97 293 SER A O 1
ATOM 2435 N N . LEU A 1 294 ? -16.609 -9.580 8.753 1.00 60.62 294 LEU A N 1
ATOM 2436 C CA . LEU A 1 294 ? -17.363 -8.639 9.601 1.00 60.62 294 LEU A CA 1
ATOM 2437 C C . LEU A 1 294 ? -16.737 -7.231 9.655 1.00 60.62 294 LEU A C 1
ATOM 2439 O O . LEU A 1 294 ? -17.410 -6.252 9.973 1.00 60.62 294 LEU A O 1
ATOM 2443 N N . GLY A 1 295 ? -15.441 -7.128 9.374 1.00 66.12 295 GLY A N 1
ATOM 2444 C CA . GLY A 1 295 ? -14.625 -5.924 9.400 1.00 66.12 295 GLY A CA 1
ATOM 2445 C C . GLY A 1 295 ? -14.764 -5.106 8.127 1.00 66.12 295 GLY A C 1
ATOM 2446 O O . GLY A 1 295 ? -13.825 -5.013 7.346 1.00 66.12 295 GLY A O 1
ATOM 2447 N N . GLU A 1 296 ? -15.935 -4.515 7.907 1.00 85.19 296 GLU A N 1
ATOM 2448 C CA . GLU A 1 296 ? -16.229 -3.718 6.712 1.00 85.19 296 GLU A CA 1
ATOM 2449 C C . GLU A 1 296 ? -15.755 -2.260 6.904 1.00 85.19 296 GLU A C 1
ATOM 2451 O O . GLU A 1 296 ? -16.319 -1.548 7.748 1.00 85.19 296 GLU A O 1
ATOM 2456 N N . PRO A 1 297 ? -14.730 -1.771 6.174 1.00 91.50 297 PRO A N 1
ATOM 2457 C CA . PRO A 1 297 ? -14.184 -0.426 6.384 1.00 91.50 297 PRO A CA 1
ATOM 2458 C C . PRO A 1 297 ? -15.224 0.676 6.160 1.00 91.50 297 PRO A C 1
ATOM 2460 O O . PRO A 1 297 ? -15.349 1.592 6.970 1.00 91.50 297 PRO A O 1
ATOM 2463 N N . LEU A 1 298 ? -16.040 0.568 5.110 1.00 92.00 298 LEU A N 1
ATOM 2464 C CA . LEU A 1 298 ? -17.064 1.574 4.822 1.00 92.00 298 LEU A CA 1
ATOM 2465 C C . LEU A 1 298 ? -18.150 1.630 5.910 1.00 92.00 298 LEU A C 1
ATOM 2467 O O . LEU A 1 298 ? -18.553 2.722 6.306 1.00 92.00 298 LEU A O 1
ATOM 2471 N N . LYS A 1 299 ? -18.540 0.492 6.502 1.00 93.44 299 LYS A N 1
ATOM 2472 C CA . LYS A 1 299 ? -19.469 0.485 7.648 1.00 93.44 299 LYS A CA 1
ATOM 2473 C C . LYS A 1 299 ? -18.859 1.096 8.907 1.00 93.44 299 LYS A C 1
ATOM 2475 O O . LYS A 1 299 ? -19.560 1.771 9.656 1.00 93.44 299 LYS A O 1
ATOM 2480 N N . LEU A 1 300 ? -17.555 0.911 9.133 1.00 95.44 300 LEU A N 1
ATOM 2481 C CA . LEU A 1 300 ? -16.854 1.602 10.218 1.00 95.44 300 LEU A CA 1
ATOM 2482 C C . LEU A 1 300 ? -16.848 3.121 9.995 1.00 95.44 300 LEU A C 1
ATOM 2484 O O . LEU A 1 300 ? -17.056 3.877 10.942 1.00 95.44 300 LEU A O 1
ATOM 2488 N N . HIS A 1 301 ? -16.664 3.573 8.753 1.00 94.50 301 HIS A N 1
ATOM 2489 C CA . HIS A 1 301 ? -16.772 4.991 8.415 1.00 94.50 301 HIS A CA 1
ATOM 2490 C C . HIS A 1 301 ? -18.184 5.539 8.681 1.00 94.50 301 HIS A C 1
ATOM 2492 O O . HIS A 1 301 ? -18.332 6.584 9.314 1.00 94.50 301 HIS A O 1
ATOM 2498 N N . GLU A 1 302 ? -19.233 4.811 8.293 1.00 94.50 302 GLU A N 1
ATOM 2499 C CA . GLU A 1 302 ? -20.611 5.194 8.618 1.00 94.50 302 GLU A CA 1
ATOM 2500 C C . GLU A 1 302 ? -20.867 5.251 10.129 1.00 94.50 302 GLU A C 1
ATOM 2502 O O . GLU A 1 302 ? -21.522 6.173 10.616 1.00 94.50 302 GLU A O 1
ATOM 2507 N N . ALA A 1 303 ? -20.360 4.274 10.885 1.00 95.81 303 ALA A N 1
ATOM 2508 C CA . ALA A 1 303 ? -20.469 4.254 12.338 1.00 95.81 303 ALA A CA 1
ATOM 2509 C C . ALA A 1 303 ? -19.736 5.444 12.973 1.00 95.81 303 ALA A C 1
ATOM 2511 O O . ALA A 1 303 ? -20.252 6.041 13.917 1.00 95.81 303 ALA A O 1
ATOM 2512 N N . CYS A 1 304 ? -18.581 5.830 12.424 1.00 96.06 304 CYS A N 1
ATOM 2513 C CA . CYS A 1 304 ? -17.855 7.035 12.812 1.00 96.06 304 CYS A CA 1
ATOM 2514 C C . CYS A 1 304 ? -18.714 8.291 12.638 1.00 96.06 304 CYS A C 1
ATOM 2516 O O . CYS A 1 304 ? -18.879 9.033 13.604 1.00 96.06 304 CYS A O 1
ATOM 2518 N N . ILE A 1 305 ? -19.322 8.492 11.465 1.00 94.56 305 ILE A N 1
ATOM 2519 C CA . ILE A 1 305 ? -20.191 9.652 11.180 1.00 94.56 305 ILE A CA 1
ATOM 2520 C C . ILE A 1 305 ? -21.454 9.653 12.057 1.00 94.56 305 ILE A C 1
ATOM 2522 O O . ILE A 1 305 ? -21.986 10.707 12.393 1.00 94.56 305 ILE A O 1
ATOM 2526 N N . LYS A 1 306 ? -21.941 8.478 12.465 1.00 94.94 306 LYS A N 1
ATOM 2527 C CA . LYS A 1 306 ? -23.101 8.341 13.362 1.00 94.94 306 LYS A CA 1
ATOM 2528 C C . LYS A 1 306 ? -22.741 8.478 14.850 1.00 94.94 306 LYS A C 1
ATOM 2530 O O . LYS A 1 306 ? -23.645 8.389 15.677 1.00 94.94 306 LYS A O 1
ATOM 2535 N N . GLY A 1 307 ? -21.459 8.627 15.203 1.00 95.06 307 GLY A N 1
ATOM 2536 C CA . GLY A 1 307 ? -20.993 8.632 16.596 1.00 95.06 307 GLY A CA 1
ATOM 2537 C C . GLY A 1 307 ? -21.146 7.280 17.314 1.00 95.06 307 GLY A C 1
ATOM 2538 O O . GLY A 1 307 ? -21.262 7.241 18.534 1.00 95.06 307 GLY A O 1
ATOM 2539 N N . LYS A 1 308 ? -21.188 6.166 16.567 1.00 96.25 308 LYS A N 1
ATOM 2540 C CA . LYS A 1 308 ? -21.489 4.799 17.052 1.00 96.25 308 LYS A CA 1
ATOM 2541 C C . LYS A 1 308 ? -20.330 3.812 16.867 1.00 96.25 308 LYS A C 1
ATOM 2543 O O . LYS A 1 308 ? -20.539 2.628 16.593 1.00 96.25 308 LYS A O 1
ATOM 2548 N N . ILE A 1 309 ? -19.089 4.296 16.954 1.00 96.94 309 ILE A N 1
ATOM 2549 C CA . ILE A 1 309 ? -17.891 3.471 16.713 1.00 96.94 309 ILE A CA 1
ATOM 2550 C C . ILE A 1 309 ? -17.825 2.305 17.697 1.00 96.94 309 ILE A C 1
ATOM 2552 O O . ILE A 1 309 ? -17.602 1.171 17.280 1.00 96.94 309 ILE A O 1
ATOM 2556 N N . TYR A 1 310 ? -18.039 2.559 18.991 1.00 96.75 310 TYR A N 1
ATOM 2557 C CA . TYR A 1 310 ? -17.952 1.517 20.012 1.00 96.75 310 TYR A CA 1
ATOM 2558 C C . TYR A 1 310 ? -18.972 0.399 19.769 1.00 96.75 310 TYR A C 1
ATOM 2560 O O . TYR A 1 310 ? -18.623 -0.782 19.799 1.00 96.75 310 TYR A O 1
ATOM 2568 N N . GLU A 1 311 ? -20.229 0.755 19.509 1.00 95.19 311 GLU A N 1
ATOM 2569 C CA . GLU A 1 311 ? -21.318 -0.188 19.251 1.00 95.19 311 GLU A CA 1
ATOM 2570 C C . GLU A 1 311 ? -21.001 -1.063 18.037 1.00 95.19 311 GLU A C 1
ATOM 2572 O O . GLU A 1 311 ? -21.152 -2.283 18.096 1.00 95.19 311 GLU A O 1
ATOM 2577 N N . HIS A 1 312 ? -20.491 -0.449 16.967 1.00 95.31 312 HIS A N 1
ATOM 2578 C CA . HIS A 1 312 ? -20.108 -1.149 15.746 1.00 95.31 312 HIS A CA 1
ATOM 2579 C C . HIS A 1 312 ? -18.912 -2.084 15.966 1.00 95.31 312 HIS A C 1
ATOM 2581 O O . HIS A 1 312 ? -18.999 -3.290 15.727 1.00 95.31 312 HIS A O 1
ATOM 2587 N N . VAL A 1 313 ? -17.801 -1.558 16.492 1.00 95.19 313 VAL A N 1
ATOM 2588 C CA . VAL A 1 313 ? -16.556 -2.323 16.657 1.00 95.19 313 VAL A CA 1
ATOM 2589 C C . VAL A 1 313 ? -16.709 -3.420 17.711 1.00 95.19 313 VAL A C 1
ATOM 2591 O O . VAL A 1 313 ? -16.195 -4.515 17.510 1.00 95.19 313 VAL A O 1
ATOM 2594 N N . SER A 1 314 ? -17.460 -3.203 18.797 1.00 94.25 314 SER A N 1
ATOM 2595 C CA . SER A 1 314 ? -17.708 -4.236 19.823 1.00 94.25 314 SER A CA 1
ATOM 2596 C C . SER A 1 314 ? -18.582 -5.402 19.332 1.00 94.25 314 SER A C 1
ATOM 2598 O O . SER A 1 314 ? -18.542 -6.501 19.907 1.00 94.25 314 SER A O 1
ATOM 2600 N N . GLY A 1 315 ? -19.336 -5.193 18.246 1.00 91.38 315 GLY A N 1
ATOM 2601 C CA . GLY A 1 315 ? -20.029 -6.245 17.506 1.00 91.38 315 GLY A CA 1
ATOM 2602 C C . GLY A 1 315 ? -19.064 -7.244 16.863 1.00 91.38 315 GLY A C 1
ATOM 2603 O O . GLY A 1 315 ? -19.371 -8.438 16.818 1.00 91.38 315 GLY A O 1
ATOM 2604 N N . VAL A 1 316 ? -17.871 -6.790 16.477 1.00 92.25 316 VAL A N 1
ATOM 2605 C CA . VAL A 1 316 ? -16.836 -7.580 15.791 1.00 92.25 316 VAL A CA 1
ATOM 2606 C C . VAL A 1 316 ? -15.736 -8.004 16.770 1.00 92.25 316 VAL A C 1
ATOM 2608 O O . VAL A 1 316 ? -15.553 -9.189 17.044 1.00 92.25 316 VAL A O 1
ATOM 2611 N N . VAL A 1 317 ? -15.076 -7.030 17.392 1.00 93.19 317 VAL A N 1
ATOM 2612 C CA . VAL A 1 317 ? -13.923 -7.191 18.280 1.00 93.19 317 VAL A CA 1
ATOM 2613 C C . VAL A 1 317 ? -14.398 -7.440 19.713 1.00 93.19 317 VAL A C 1
ATOM 2615 O O . VAL A 1 317 ? -14.664 -6.521 20.495 1.00 93.19 317 VAL A O 1
ATOM 2618 N N . LYS A 1 318 ? -14.503 -8.715 20.103 1.00 90.94 318 LYS A N 1
ATOM 2619 C CA . LYS A 1 318 ? -15.098 -9.102 21.397 1.00 90.94 318 LYS A CA 1
ATOM 2620 C C . LYS A 1 318 ? -14.295 -8.633 22.610 1.00 90.94 318 LYS A C 1
ATOM 2622 O O . LYS A 1 318 ? -14.873 -8.472 23.687 1.00 90.94 318 LYS A O 1
ATOM 2627 N N . ARG A 1 319 ? -12.990 -8.369 22.462 1.00 91.31 319 ARG A N 1
ATOM 2628 C CA . ARG A 1 319 ? -12.130 -7.944 23.580 1.00 91.31 319 ARG A CA 1
ATOM 2629 C C . ARG A 1 319 ? -12.536 -6.598 24.187 1.00 91.31 319 ARG A C 1
ATOM 2631 O O . ARG A 1 319 ? -12.258 -6.372 25.361 1.00 91.31 319 ARG A O 1
ATOM 2638 N N . LEU A 1 320 ? -13.244 -5.747 23.436 1.00 92.12 320 LEU A N 1
ATOM 2639 C CA . LEU A 1 320 ? -13.758 -4.460 23.926 1.00 92.12 320 LEU A CA 1
ATOM 2640 C C . LEU A 1 320 ? -14.701 -4.623 25.121 1.00 92.12 320 LEU A C 1
ATOM 2642 O O . LEU A 1 320 ? -14.848 -3.707 25.926 1.00 92.12 320 LEU A O 1
ATOM 2646 N N . LYS A 1 321 ? -15.327 -5.797 25.262 1.00 90.88 321 LYS A N 1
ATOM 2647 C CA . LYS A 1 321 ? -16.238 -6.104 26.368 1.00 90.88 321 LYS A CA 1
ATOM 2648 C C . LYS A 1 321 ? -15.525 -6.281 27.711 1.00 90.88 321 LYS A C 1
ATOM 2650 O O . LYS A 1 321 ? -16.186 -6.220 28.739 1.00 90.88 321 LYS A O 1
ATOM 2655 N N . LYS A 1 322 ? -14.200 -6.482 27.716 1.00 92.75 322 LYS A N 1
ATOM 2656 C CA . LYS A 1 322 ? -13.400 -6.604 28.948 1.00 92.75 322 LYS A CA 1
ATOM 2657 C C . LYS A 1 322 ? -13.205 -5.266 29.663 1.00 92.75 322 LYS A C 1
ATOM 2659 O O . LYS A 1 322 ? -12.995 -5.264 30.867 1.00 92.75 322 LYS A O 1
ATOM 2664 N N . ASP A 1 323 ? -13.275 -4.155 28.931 1.00 94.31 323 ASP A N 1
ATOM 2665 C CA . ASP A 1 323 ? -13.096 -2.810 29.481 1.00 94.31 323 ASP A CA 1
ATOM 2666 C C . ASP A 1 323 ? -13.977 -1.796 28.736 1.00 94.31 323 ASP A C 1
ATOM 2668 O O . ASP A 1 323 ? -13.526 -0.947 27.963 1.00 94.31 323 ASP A O 1
ATOM 2672 N N . VAL A 1 324 ? -15.289 -1.937 28.934 1.00 95.12 324 VAL A N 1
ATOM 2673 C CA . VAL A 1 324 ? -16.316 -1.138 28.249 1.00 95.12 324 VAL A CA 1
ATOM 2674 C C . VAL A 1 324 ? -16.093 0.362 28.453 1.00 95.12 324 VAL A C 1
ATOM 2676 O O . VAL A 1 324 ? -16.214 1.132 27.502 1.00 95.12 324 VAL A O 1
ATOM 2679 N N . ASN A 1 325 ? -15.742 0.778 29.671 1.00 95.69 325 ASN A N 1
ATOM 2680 C CA . ASN A 1 325 ? -15.588 2.190 30.015 1.00 95.69 325 ASN A CA 1
ATOM 2681 C C . ASN A 1 325 ? -14.392 2.818 29.296 1.00 95.69 325 ASN A C 1
ATOM 2683 O O . ASN A 1 325 ? -14.533 3.903 28.724 1.00 95.69 325 ASN A O 1
ATOM 2687 N N . LYS A 1 326 ? -13.245 2.124 29.250 1.00 95.69 326 LYS A N 1
ATOM 2688 C CA . LYS A 1 326 ? -12.080 2.577 28.486 1.00 95.69 326 LYS A CA 1
ATOM 2689 C C . LYS A 1 326 ? -12.429 2.761 27.016 1.00 95.69 326 LYS A C 1
ATOM 2691 O O . LYS A 1 326 ? -12.221 3.842 26.477 1.00 95.69 326 LYS A O 1
ATOM 2696 N N . TYR A 1 327 ? -12.986 1.743 26.362 1.00 96.62 327 TYR A N 1
ATOM 2697 C CA . TYR A 1 327 ? -13.207 1.809 24.915 1.00 96.62 327 TYR A CA 1
ATOM 2698 C C . TYR A 1 327 ? -14.351 2.745 24.515 1.00 96.62 327 TYR A C 1
ATOM 2700 O O . TYR A 1 327 ? -14.234 3.399 23.484 1.00 96.62 327 TYR A O 1
ATOM 2708 N N . LYS A 1 328 ? -15.401 2.904 25.335 1.00 96.38 328 LYS A N 1
ATOM 2709 C CA . LYS A 1 328 ? -16.416 3.950 25.113 1.00 96.38 328 LYS A CA 1
ATOM 2710 C C . LYS A 1 328 ? -15.823 5.355 25.205 1.00 96.38 328 LYS A C 1
ATOM 2712 O O . LYS A 1 328 ? -16.156 6.207 24.389 1.00 96.38 328 LYS A O 1
ATOM 2717 N N . ARG A 1 329 ? -14.928 5.595 26.172 1.00 96.69 329 ARG A N 1
ATOM 2718 C CA . ARG A 1 329 ? -14.198 6.866 26.295 1.00 96.69 329 ARG A CA 1
ATOM 2719 C C . ARG A 1 329 ? -13.284 7.094 25.093 1.00 96.69 329 ARG A C 1
ATOM 2721 O O . ARG A 1 329 ? -13.297 8.180 24.526 1.00 96.69 329 ARG A O 1
ATOM 2728 N N . LEU A 1 330 ? -12.506 6.080 24.710 1.00 96.25 330 LEU A N 1
ATOM 2729 C CA . LEU A 1 330 ? -11.557 6.183 23.604 1.00 96.25 330 LEU A CA 1
ATOM 2730 C C . LEU A 1 330 ? -12.260 6.414 22.267 1.00 96.25 330 LEU A C 1
ATOM 2732 O O . LEU A 1 330 ? -11.849 7.290 21.526 1.00 96.25 330 LEU A O 1
ATOM 2736 N N . MET A 1 331 ? -13.337 5.688 21.969 1.00 96.12 331 MET A N 1
ATOM 2737 C CA . MET A 1 331 ? -14.017 5.720 20.666 1.00 96.12 331 MET A CA 1
ATOM 2738 C C . MET A 1 331 ? -15.065 6.835 20.524 1.00 96.12 331 MET A C 1
ATOM 2740 O O . MET A 1 331 ? -15.863 6.816 19.587 1.00 96.12 331 MET A O 1
ATOM 2744 N N . LYS A 1 332 ? -15.076 7.807 21.439 1.00 94.44 332 LYS A N 1
ATOM 2745 C CA . LYS A 1 332 ? -15.915 9.000 21.326 1.00 94.44 332 LYS A CA 1
ATOM 2746 C C . LYS A 1 332 ? -15.293 9.982 20.331 1.00 94.44 332 LYS A C 1
ATOM 2748 O O . LYS A 1 332 ? -14.113 10.305 20.435 1.00 94.44 332 LYS A O 1
ATOM 2753 N N . ASN A 1 333 ? -16.090 10.504 19.410 1.00 92.88 333 ASN A N 1
ATOM 2754 C CA . ASN A 1 333 ? -15.673 11.539 18.469 1.00 92.88 333 ASN A CA 1
ATOM 2755 C C . ASN A 1 333 ? -16.663 12.719 18.504 1.00 92.88 333 ASN A C 1
ATOM 2757 O O . ASN A 1 333 ? -17.553 12.768 19.354 1.00 92.88 333 ASN A O 1
ATOM 2761 N N . MET A 1 334 ? -16.472 13.700 17.622 1.00 89.69 334 MET A N 1
ATOM 2762 C CA . MET A 1 334 ? -17.332 14.891 17.537 1.00 89.69 334 MET A CA 1
ATOM 2763 C C . MET A 1 334 ? -18.648 14.667 16.779 1.00 89.69 334 MET A C 1
ATOM 2765 O O . MET A 1 334 ? -19.417 15.610 16.627 1.00 89.69 334 MET A O 1
ATOM 2769 N N . TYR A 1 335 ? -18.890 13.454 16.283 1.00 90.62 335 TYR A N 1
ATOM 2770 C CA . TYR A 1 335 ? -20.038 13.138 15.446 1.00 90.62 335 TYR A CA 1
ATOM 2771 C C . TYR A 1 335 ? -21.201 12.528 16.261 1.00 90.62 335 TYR A C 1
ATOM 2773 O O . TYR A 1 335 ? -20.965 11.936 17.318 1.00 90.62 335 TYR A O 1
ATOM 2781 N N . PRO A 1 336 ? -22.453 12.608 15.764 1.00 85.94 336 PRO A N 1
ATOM 2782 C CA . PRO A 1 336 ? -22.860 13.363 14.577 1.00 85.94 336 PRO A CA 1
ATOM 2783 C C . PRO A 1 336 ? -22.681 14.868 14.804 1.00 85.94 336 PRO A C 1
ATOM 2785 O O . PRO A 1 336 ? -22.888 15.362 15.913 1.00 85.94 336 PRO A O 1
ATOM 2788 N N . LEU A 1 337 ? -22.255 15.589 13.764 1.00 82.62 337 LEU A N 1
ATOM 2789 C CA . LEU A 1 337 ? -22.220 17.048 13.833 1.00 82.62 337 LEU A CA 1
ATOM 2790 C C . LEU A 1 337 ? -23.671 17.555 13.917 1.00 82.62 337 LEU A C 1
ATOM 2792 O O . LEU A 1 337 ? -24.535 16.953 13.276 1.00 82.62 337 LEU A O 1
ATOM 2796 N N . PRO A 1 338 ? -23.957 18.610 14.701 1.00 77.38 338 PRO A N 1
ATOM 2797 C CA . PRO A 1 338 ? -25.271 19.244 14.690 1.00 77.38 338 PRO A CA 1
ATOM 2798 C C . PRO A 1 338 ? -25.645 19.663 13.264 1.00 77.38 338 PRO A C 1
ATOM 2800 O O . PRO A 1 338 ? -24.760 20.062 12.503 1.00 77.38 338 PRO A O 1
ATOM 2803 N N . ASP A 1 339 ? -26.933 19.598 12.921 1.00 70.75 339 ASP A N 1
ATOM 2804 C CA . ASP A 1 339 ? -27.429 20.214 11.689 1.00 70.75 339 ASP A CA 1
ATOM 2805 C C . ASP A 1 339 ? -27.074 21.713 11.731 1.00 70.75 339 ASP A C 1
ATOM 2807 O O . ASP A 1 339 ? -27.424 22.402 12.695 1.00 70.75 339 ASP A O 1
ATOM 2811 N N . LEU A 1 340 ? -26.295 22.174 10.745 1.00 43.38 340 LEU A N 1
ATOM 2812 C CA . LEU A 1 340 ? -25.849 23.567 10.610 1.00 43.38 340 LEU A CA 1
ATOM 2813 C C . LEU A 1 340 ? -26.943 24.461 10.030 1.00 43.38 340 LEU A C 1
ATOM 2815 O O . LEU A 1 340 ? -27.561 24.043 9.023 1.00 43.38 340 LEU A O 1
#

Organism: NCBI:txid98765

pLDDT: mean 86.24, std 12.23, range [33.97, 98.62]